Protein 3UAW (pdb70)

CATH classification: 3.40.50.1580

Foldseek 3Di:
DVQWQADAPQAFLFEEEEQDQVVQVVCCVPAFAPKDFRGCRVHFTKIWGDHPRGIYMYTHQHFAAVSNLVVLCCCCVVHVHFEYEYEYAWAWLAPPADFLAKEKEQWEAEPDCPVCVVPPPDDDTQGADVQLSVQLVVLCVVLVGRYHYYYAYAYRDPDDPDCVVVNVVNVVVHTTYGHHDNNNRVVSVVSVGGYIYMYGHAHHVVVGRGHDCVRNVVSSVSSSVSNVRSRTD

Sequence (233 aa):
SVHIEAKQGEIAESILLPGDPLRAKYIAETFLEDVTTCYNNNVRGMLLGFTGTTYYKKGGKKRRVVSSVVQQGGTGMGVPSISIYVNELIQQSYGVVKNLIRVGTCGAIIQQKKDDVVKKVRDVIIIAMMTACTDSNMMNRLLTFPPGFDFAPAANFDDLLKKKAYDAGTEKGLHVRVGNVLTADVVFYYRRESMDMMVKKLGDYGVLAVVEMETTALYTLAAKYGVNALSVLLTTVSDHHIIFTGEETTSEERQTTTFNEMMIEIIAALLDDAAAAIIQQ

Solvent-accessible surface area: 10514 Å² total; per-residue (Å²): 54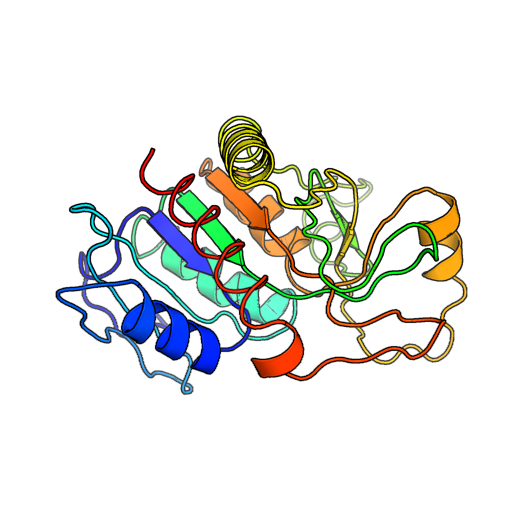,124,33,0,104,10,79,133,74,76,9,14,108,15,0,0,0,1,13,63,31,117,39,0,86,53,0,0,113,67,26,13,125,114,55,83,68,14,1,85,45,192,34,22,26,0,15,4,0,24,20,157,71,33,119,2,0,0,0,0,0,10,155,5,7,91,28,0,22,68,7,0,38,22,0,15,109,47,19,38,0,57,32,0,0,7,2,5,52,4,5,0,6,29,79,81,0,114,12,98,10,0,0,0,0,98,35,6,36,47,61,12,88,43,7,159,136,87,72,99,86,142,136,70,73,1,65,15,42,131,91,7,16,101,61,0,88,60,18,0,76,154,77,66,26,140,25,71,52,11,40,0,5,0,0,66,68,128,188,61,183,56,51,94,108,2,99,106,42,14,122,165,44,3,14,0,22,7,33,7,0,0,0,0,1,12,17,2,59,138,68,67,22,49,2,0,0,0,0,0,0,8,49,16,50,78,79,57,81,76,24,59,62,77,109,42,74,100,22,13,34,46,0,0,41,0,0,0,28,1,11,58,126

B-factor: mean 15.39, std 8.13, range [5.9, 46.37]

Structure (mmCIF, N/CA/C/O backbone):
data_3UAW
#
_entry.id   3UAW
#
_cell.length_a   121.000
_cell.length_b   121.000
_cell.length_c   67.100
_cell.angle_alpha   90.000
_cell.angle_beta   90.000
_cell.angle_gamma   120.000
#
_symmetry.space_group_name_H-M   'P 63 2 2'
#
loop_
_entity.id
_entity.type
_entity.pdbx_description
1 polymer 'Purine nucleoside phosphorylase deoD-type'
2 non-polymer ADENOSINE
3 non-polymer 'SULFATE ION'
4 non-polymer GLYCEROL
5 water water
#
loop_
_atom_site.group_PDB
_atom_site.id
_atom_site.type_symbol
_atom_site.label_atom_id
_atom_site.label_alt_id
_atom_site.label_comp_id
_atom_site.label_asym_id
_atom_site.label_entity_id
_atom_site.label_seq_id
_atom_site.pdbx_PDB_ins_code
_atom_site.Cartn_x
_atom_site.Cartn_y
_atom_site.Cartn_z
_atom_site.occupancy
_atom_site.B_iso_or_equiv
_atom_site.auth_seq_id
_atom_site.auth_comp_id
_atom_site.auth_asym_id
_atom_site.auth_atom_id
_atom_site.pdbx_PDB_model_num
ATOM 1 N N . SER A 1 2 ? 34.402 17.028 66.902 1.00 11.42 2 SER A N 1
ATOM 2 C CA . SER A 1 2 ? 35.295 18.147 66.649 1.00 10.82 2 SER A CA 1
ATOM 3 C C . SER A 1 2 ? 34.539 19.183 65.838 1.00 10.84 2 SER A C 1
ATOM 4 O O . SER A 1 2 ? 33.367 19.000 65.541 1.00 12.15 2 SER A O 1
ATOM 7 N N . VAL A 1 3 ? 35.190 20.269 65.469 1.00 11.03 3 VAL A N 1
ATOM 8 C CA . VAL A 1 3 ? 34.455 21.341 64.836 1.00 11.45 3 VAL A CA 1
ATOM 9 C C . VAL A 1 3 ? 33.790 20.860 63.564 1.00 11.11 3 VAL A C 1
ATOM 10 O O . VAL A 1 3 ? 32.672 21.234 63.273 1.00 12.90 3 VAL A O 1
ATOM 14 N N . HIS A 1 4 ? 34.477 20.038 62.792 1.00 9.64 4 HIS A N 1
ATOM 15 C CA . HIS A 1 4 ? 33.975 19.651 61.485 1.00 9.54 4 HIS A CA 1
ATOM 16 C C . HIS A 1 4 ? 33.575 18.202 61.382 1.00 9.80 4 HIS A C 1
ATOM 17 O O . HIS A 1 4 ? 33.222 17.752 60.305 1.00 10.30 4 HIS A O 1
ATOM 24 N N . ILE A 1 5 ? 33.632 17.473 62.483 1.00 9.57 5 ILE A N 1
ATOM 25 C CA . ILE A 1 5 ? 33.279 16.074 62.472 1.00 9.59 5 ILE A CA 1
ATOM 26 C C . ILE A 1 5 ? 32.402 15.837 63.682 1.00 10.15 5 ILE A C 1
ATOM 27 O O . ILE A 1 5 ? 32.806 16.087 64.801 1.00 10.74 5 ILE A O 1
ATOM 32 N N . GLU A 1 6 ? 31.204 15.330 63.457 1.00 10.67 6 GLU A N 1
ATOM 33 C CA . GLU A 1 6 ? 30.243 15.210 64.543 1.00 11.13 6 GLU A CA 1
ATOM 34 C C . GLU A 1 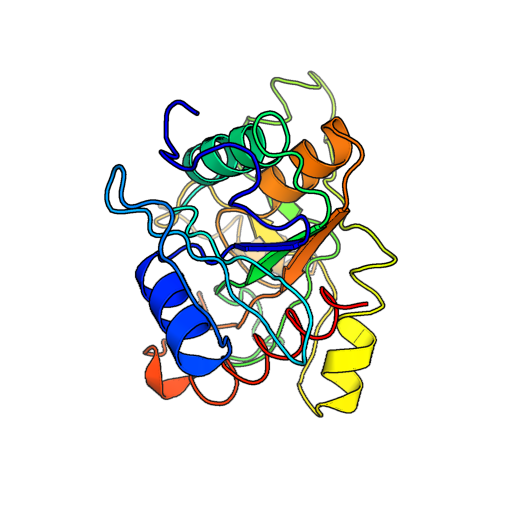6 ? 30.299 13.860 65.243 1.00 13.42 6 GLU A C 1
ATOM 35 O O . GLU A 1 6 ? 29.432 13.544 66.024 1.00 17.91 6 GLU A O 1
ATOM 41 N N . ALA A 1 7 ? 31.327 13.073 64.992 1.00 12.15 7 ALA A N 1
ATOM 42 C CA . ALA A 1 7 ? 31.473 11.762 65.595 1.00 11.99 7 ALA A CA 1
ATOM 43 C C . ALA A 1 7 ? 31.658 11.868 67.084 1.00 11.93 7 ALA A C 1
ATOM 44 O O . ALA A 1 7 ? 32.321 12.766 67.593 1.00 12.17 7 ALA A O 1
ATOM 46 N N . LYS A 1 8 ? 31.096 10.902 67.776 1.00 12.47 8 LYS A N 1
ATOM 47 C CA . LYS A 1 8 ? 31.388 10.719 69.169 1.00 13.82 8 LYS A CA 1
ATOM 48 C C . LYS A 1 8 ? 32.753 10.094 69.299 1.00 13.63 8 LYS A C 1
ATOM 49 O O . LYS A 1 8 ? 33.264 9.424 68.395 1.00 12.68 8 LYS A O 1
ATOM 52 N N . GLN A 1 9 ? 33.341 10.306 70.455 1.00 16.08 9 GLN A N 1
ATOM 53 C CA . GLN A 1 9 ? 34.593 9.693 70.773 1.00 15.77 9 GLN A CA 1
ATOM 54 C C . GLN A 1 9 ? 34.509 8.197 70.587 1.00 14.79 9 GLN A C 1
ATOM 55 O O . GLN A 1 9 ? 33.538 7.569 70.996 1.00 16.71 9 GLN A O 1
ATOM 61 N N . GLY A 1 10 ? 35.510 7.639 69.917 1.00 14.56 10 GLY A N 1
ATOM 62 C CA . GLY A 1 10 ? 35.591 6.210 69.701 1.00 13.39 10 GLY A CA 1
ATOM 63 C C . GLY A 1 10 ? 34.906 5.719 68.443 1.00 12.73 10 GLY A C 1
ATOM 64 O O . GLY A 1 10 ? 35.073 4.567 68.080 1.00 14.65 10 GLY A O 1
ATOM 65 N N . GLU A 1 11 ? 34.171 6.583 67.754 1.00 11.13 11 GLU A N 1
ATOM 66 C CA . GLU A 1 11 ? 33.464 6.145 66.558 1.00 11.35 11 GLU A CA 1
ATOM 67 C C . GLU A 1 11 ? 34.336 6.047 65.335 1.00 11.17 11 GLU A C 1
ATOM 68 O O . GLU A 1 11 ? 33.947 5.427 64.363 1.00 11.69 11 GLU A O 1
ATOM 74 N N . ILE A 1 12 ? 35.492 6.683 65.388 1.00 10.15 12 ILE A N 1
ATOM 75 C CA . ILE A 1 12 ? 36.416 6.700 64.260 1.00 9.67 12 ILE A CA 1
ATOM 76 C C . ILE A 1 12 ? 37.552 5.759 64.583 1.00 9.86 12 ILE A C 1
ATOM 77 O O . ILE A 1 12 ? 38.148 5.818 65.646 1.00 10.68 12 ILE A O 1
ATOM 82 N N . ALA A 1 13 ? 37.824 4.851 63.664 1.00 9.76 13 ALA A N 1
ATOM 83 C CA . ALA A 1 13 ? 38.872 3.882 63.856 1.00 10.24 13 ALA A CA 1
ATOM 84 C C . ALA A 1 13 ? 40.243 4.512 63.790 1.00 10.02 13 ALA A C 1
ATOM 85 O O . ALA A 1 13 ? 40.421 5.580 63.241 1.00 11.39 13 ALA A O 1
ATOM 87 N N . GLU A 1 14 ? 41.225 3.812 64.321 1.00 10.12 14 GLU A N 1
ATOM 88 C CA . GLU A 1 14 ? 42.573 4.326 64.326 1.00 10.79 14 GLU A CA 1
ATOM 89 C C . GLU A 1 14 ? 43.224 4.324 62.974 1.00 10.24 14 GLU A C 1
ATOM 90 O O . GLU A 1 14 ? 44.176 5.050 62.759 1.00 10.83 14 GLU A O 1
ATOM 96 N N . SER A 1 15 ? 42.699 3.509 62.076 1.00 10.00 15 SER A N 1
ATOM 97 C CA . SER A 1 15 ? 43.148 3.503 60.702 1.00 10.44 15 SER A CA 1
ATOM 98 C C . SER A 1 15 ? 42.058 4.075 59.848 1.00 9.29 15 SER A C 1
ATOM 99 O O . SER A 1 15 ? 40.905 3.689 59.972 1.00 10.36 15 SER A O 1
ATOM 102 N N . ILE A 1 16 ? 42.433 4.976 58.956 1.00 8.75 16 ILE A N 1
ATOM 103 C CA . IL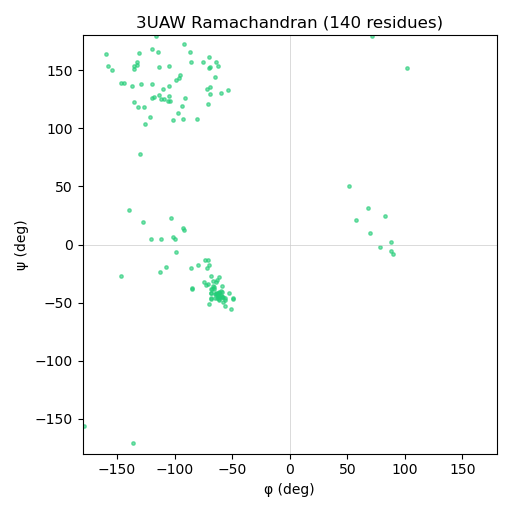E A 1 16 ? 41.458 5.689 58.175 1.00 8.66 16 ILE A CA 1
ATOM 104 C C . ILE A 1 16 ? 41.973 5.928 56.784 1.00 8.46 16 ILE A C 1
ATOM 105 O O . ILE A 1 16 ? 43.135 6.241 56.580 1.00 9.37 16 ILE A O 1
ATOM 110 N N . LEU A 1 17 ? 41.076 5.758 55.834 1.00 8.33 17 LEU A N 1
ATOM 111 C CA . LEU A 1 17 ? 41.300 6.144 54.457 1.00 8.12 17 LEU A CA 1
ATOM 112 C C . LEU A 1 17 ? 40.707 7.508 54.230 1.00 8.18 17 LEU A C 1
ATOM 113 O O . LEU A 1 17 ? 39.651 7.850 54.772 1.00 9.11 17 LEU A O 1
ATOM 118 N N . LEU A 1 18 ? 41.405 8.284 53.418 1.00 7.75 18 LEU A N 1
ATOM 119 C CA . LEU A 1 18 ? 41.085 9.687 53.238 1.00 7.84 18 LEU A CA 1
ATOM 120 C C . LEU A 1 18 ? 40.979 10.049 51.774 1.00 7.98 18 LEU A C 1
ATOM 121 O O . LEU A 1 18 ? 41.879 10.627 51.190 1.00 7.96 18 LEU A O 1
ATOM 126 N N . PRO A 1 19 ? 39.866 9.705 51.154 1.00 8.16 19 PRO A N 1
ATOM 127 C CA . PRO A 1 19 ? 39.595 10.210 49.816 1.00 8.37 19 PRO A CA 1
ATOM 128 C C . PRO A 1 19 ? 39.288 11.684 49.879 1.00 7.71 19 PRO A C 1
ATOM 129 O O . PRO A 1 19 ? 38.749 12.169 50.865 1.00 8.46 19 PRO A O 1
ATOM 133 N N . GLY A 1 20 ? 39.565 12.411 48.811 1.00 8.12 20 GLY A N 1
ATOM 134 C CA . GLY A 1 20 ? 39.169 13.796 48.777 1.00 8.16 20 GLY A CA 1
ATOM 135 C C . GLY A 1 20 ? 37.669 13.954 48.652 1.00 8.30 20 GLY A C 1
ATOM 136 O O . GLY A 1 20 ? 37.090 14.892 49.180 1.00 8.83 20 GLY A O 1
ATOM 137 N N . ASP A 1 21 ? 37.045 13.037 47.929 1.00 8.80 21 ASP A N 1
ATOM 138 C CA . ASP A 1 21 ? 35.641 13.130 47.601 1.00 8.93 21 ASP A CA 1
ATOM 139 C C . ASP A 1 21 ? 34.833 12.372 48.636 1.00 9.14 21 ASP A C 1
ATOM 140 O O . ASP A 1 21 ? 35.003 11.172 48.801 1.00 9.36 21 ASP A O 1
ATOM 145 N N . PRO A 1 22 ? 33.947 13.056 49.354 1.00 8.95 22 PRO A N 1
ATOM 146 C CA . PRO A 1 22 ? 33.146 12.331 50.339 1.00 9.80 22 PRO A CA 1
ATOM 147 C C . PRO A 1 22 ? 32.282 11.259 49.716 1.00 10.33 22 PRO A C 1
ATOM 148 O O . PRO A 1 22 ? 31.959 10.283 50.369 1.00 10.37 22 PRO A O 1
ATOM 152 N N . LEU A 1 23 ? 31.886 11.438 48.468 1.00 10.01 23 LEU A N 1
ATOM 153 C CA . LEU A 1 23 ? 31.120 10.402 47.808 1.00 10.46 23 LEU A CA 1
ATOM 154 C C . LEU A 1 23 ? 31.963 9.172 47.554 1.00 10.94 23 LEU A C 1
ATOM 155 O O . LEU A 1 23 ? 31.433 8.067 47.477 1.00 12.14 23 LEU A O 1
ATOM 160 N N . ARG A 1 24 ? 33.266 9.348 47.428 1.00 10.67 24 ARG A N 1
ATOM 161 C CA . ARG A 1 24 ? 34.140 8.196 47.338 1.00 10.84 24 ARG A CA 1
ATOM 162 C C . ARG A 1 24 ? 34.286 7.531 48.686 1.00 10.60 24 ARG A C 1
ATOM 163 O O . ARG A 1 24 ? 34.418 6.324 48.757 1.00 11.15 24 ARG A O 1
ATOM 167 N N . ALA A 1 25 ? 34.239 8.296 49.766 1.00 9.95 25 ALA A N 1
ATOM 168 C CA . ALA A 1 25 ? 34.195 7.671 51.078 1.00 10.16 25 ALA A CA 1
ATOM 169 C C . ALA A 1 25 ? 32.987 6.760 51.175 1.00 10.65 25 ALA A C 1
ATOM 170 O O . ALA A 1 25 ? 33.073 5.654 51.670 1.00 11.18 25 ALA A O 1
ATOM 172 N N . LYS A 1 26 ? 31.847 7.247 50.716 1.00 10.76 26 LYS A N 1
ATOM 173 C CA . LYS A 1 26 ? 30.626 6.473 50.749 1.00 11.51 26 LYS A CA 1
ATOM 174 C C . LYS A 1 26 ? 30.793 5.228 49.889 1.00 11.42 26 LYS A C 1
ATOM 175 O O . LYS A 1 26 ? 30.430 4.140 50.303 1.00 12.16 26 LYS A O 1
ATOM 181 N N . TYR A 1 27 ? 31.349 5.388 48.701 1.00 11.36 27 TYR A N 1
ATOM 182 C CA . TYR A 1 27 ? 31.592 4.259 47.826 1.00 12.16 27 TYR A CA 1
ATOM 183 C C . TYR A 1 27 ? 32.489 3.230 48.489 1.00 12.06 27 TYR A C 1
ATOM 184 O O . TYR A 1 27 ? 32.222 2.037 48.444 1.00 12.55 27 TYR A O 1
ATOM 193 N N . ILE A 1 28 ? 33.557 3.688 49.118 1.00 11.19 28 ILE 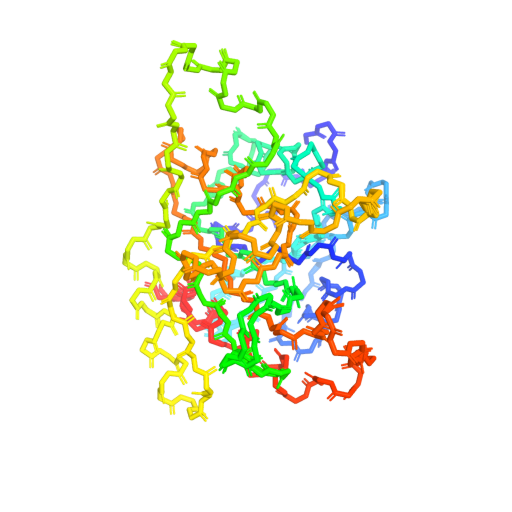A N 1
ATOM 194 C CA . ILE A 1 28 ? 34.482 2.774 49.753 1.00 11.40 28 ILE A CA 1
ATOM 195 C C . ILE A 1 28 ? 33.790 2.026 50.878 1.00 12.27 28 ILE A C 1
ATOM 196 O O . ILE A 1 28 ? 33.914 0.815 51.008 1.00 12.55 28 ILE A O 1
ATOM 201 N N . ALA A 1 29 ? 33.047 2.743 51.703 1.00 12.15 29 ALA A N 1
ATOM 202 C CA . ALA A 1 29 ? 32.364 2.109 52.816 1.00 13.07 29 ALA A CA 1
ATOM 203 C C . ALA A 1 29 ? 31.385 1.074 52.295 1.00 14.49 29 ALA A C 1
ATOM 204 O O . ALA A 1 29 ? 31.348 -0.045 52.780 1.00 15.64 29 ALA A O 1
ATOM 206 N N . GLU A 1 30 ? 30.592 1.450 51.303 1.00 14.66 30 GLU A N 1
ATOM 207 C CA . GLU A 1 30 ? 29.573 0.546 50.785 1.00 16.55 30 GLU A CA 1
ATOM 208 C C . GLU A 1 30 ? 30.184 -0.660 50.102 1.00 15.94 30 GLU A C 1
ATOM 209 O O . GLU A 1 30 ? 29.649 -1.749 50.172 1.00 17.10 30 GLU A O 1
ATOM 215 N N . THR A 1 31 ? 31.300 -0.453 49.426 1.00 15.17 31 THR A N 1
ATOM 216 C CA . THR A 1 31 ? 31.861 -1.481 48.576 1.00 15.02 31 THR A CA 1
ATOM 217 C C . THR A 1 31 ? 32.729 -2.451 49.342 1.00 14.60 31 THR A C 1
ATOM 218 O O . THR A 1 31 ? 32.729 -3.636 49.058 1.00 15.99 31 THR A O 1
ATOM 222 N N . PHE A 1 32 ? 33.472 -1.951 50.316 1.00 13.19 32 PHE A N 1
ATOM 223 C CA . PHE A 1 32 ? 34.487 -2.759 50.962 1.00 13.26 32 PHE A CA 1
ATOM 224 C C . PHE A 1 32 ? 34.222 -3.091 52.393 1.00 13.87 32 PHE A C 1
ATOM 225 O O . PHE A 1 32 ? 34.790 -4.038 52.889 1.00 15.35 32 PHE A O 1
ATOM 233 N N . LEU A 1 33 ? 33.417 -2.295 53.076 1.00 13.76 33 LEU A N 1
ATOM 234 C CA . LEU A 1 33 ? 33.309 -2.454 54.513 1.00 13.80 33 LEU A CA 1
ATOM 235 C C . LEU A 1 33 ? 32.021 -3.127 54.908 1.00 14.93 33 LEU A C 1
ATOM 236 O O . LEU A 1 33 ? 31.014 -3.044 54.210 1.00 15.83 33 LEU A O 1
ATOM 241 N N . GLU A 1 34 ? 32.064 -3.778 56.056 1.00 14.76 34 GLU A N 1
ATOM 242 C CA . GLU A 1 34 ? 30.874 -4.323 56.673 1.00 15.48 34 GLU A CA 1
ATOM 243 C C . GLU A 1 34 ? 30.600 -3.600 57.975 1.00 15.25 34 GLU A C 1
ATOM 244 O O . GLU A 1 34 ? 31.454 -2.908 58.498 1.00 14.77 34 GLU A O 1
ATOM 250 N N . ASP A 1 35 ? 29.405 -3.783 58.507 1.00 15.49 35 ASP A N 1
ATOM 251 C CA . ASP A 1 35 ? 29.044 -3.203 59.799 1.00 16.17 35 ASP A CA 1
ATOM 252 C C . ASP A 1 35 ? 29.349 -1.721 59.803 1.00 15.16 35 ASP A C 1
ATOM 253 O O . ASP A 1 35 ? 29.981 -1.199 60.714 1.00 14.91 35 ASP A O 1
ATOM 258 N N . VAL A 1 36 ? 28.862 -1.052 58.771 1.00 15.87 36 VAL A N 1
ATOM 259 C CA . VAL A 1 36 ? 29.186 0.335 58.527 1.00 15.77 36 VAL A CA 1
ATOM 260 C C . VAL A 1 36 ? 28.238 1.271 59.222 1.00 15.75 36 VAL A C 1
ATOM 261 O O . VAL A 1 36 ? 27.025 1.078 59.230 1.00 17.80 36 VAL A O 1
ATOM 265 N N A THR A 1 37 ? 28.789 2.312 59.805 0.58 14.59 37 THR A N 1
ATOM 266 N N B THR A 1 37 ? 28.833 2.291 59.832 0.42 14.93 37 THR A N 1
ATOM 267 C CA A THR A 1 37 ? 27.976 3.420 60.228 0.58 15.59 37 THR A CA 1
ATOM 268 C CA B THR A 1 37 ? 28.129 3.429 60.397 0.42 15.42 37 THR A CA 1
ATOM 269 C C A THR A 1 37 ? 28.597 4.676 59.690 0.58 13.69 37 THR A C 1
ATOM 270 C C B THR A 1 37 ? 28.627 4.680 59.682 0.42 13.95 37 THR A C 1
ATOM 271 O O A THR A 1 37 ? 29.805 4.769 59.504 0.58 13.83 37 THR A O 1
ATOM 272 O O B THR A 1 37 ? 29.804 4.768 59.338 0.42 14.39 37 THR A O 1
ATOM 279 N N . CYS A 1 38 ? 27.742 5.640 59.449 1.00 13.26 38 CYS A N 1
ATOM 280 C CA . CYS A 1 38 ? 28.165 6.943 59.021 1.00 12.71 38 CYS A CA 1
ATOM 281 C C . CYS A 1 38 ? 28.256 7.794 60.262 1.00 12.88 38 CYS A C 1
ATOM 282 O O . CYS A 1 38 ? 27.267 7.972 60.963 1.00 14.82 38 CYS A O 1
ATOM 285 N N . TYR A 1 39 ? 29.451 8.268 60.581 1.00 11.08 39 TYR A N 1
ATOM 286 C CA . TYR A 1 39 ? 29.640 9.055 61.780 1.00 11.33 39 TYR A CA 1
ATOM 287 C C . TYR A 1 39 ? 29.666 10.540 61.527 1.00 11.07 39 TYR A C 1
ATOM 288 O O . TYR A 1 39 ? 29.698 11.311 62.464 1.00 12.06 39 TYR A O 1
ATOM 297 N N . ASN A 1 40 ? 29.654 10.962 60.271 1.00 10.81 40 ASN A N 1
ATOM 298 C CA . ASN A 1 40 ? 29.708 12.378 59.994 1.00 10.98 40 ASN A CA 1
ATOM 299 C C . ASN A 1 40 ? 29.018 12.752 58.731 1.00 10.68 40 ASN A C 1
ATOM 300 O O . ASN A 1 40 ? 29.223 12.137 57.685 1.00 11.30 40 ASN A O 1
ATOM 305 N N A ASN A 1 41 ? 28.224 13.805 58.811 0.54 10.73 41 ASN A N 1
ATOM 306 N N B ASN A 1 41 ? 28.207 13.799 58.848 0.46 10.93 41 ASN A N 1
ATOM 307 C CA A ASN A 1 41 ? 27.732 14.441 57.612 0.54 11.45 41 ASN A CA 1
ATOM 308 C CA B ASN A 1 41 ? 27.580 14.449 57.714 0.46 11.51 41 ASN A CA 1
ATOM 309 C C A ASN A 1 41 ? 27.790 15.955 57.725 0.54 10.74 41 ASN A C 1
ATOM 310 C C B ASN A 1 41 ? 27.867 15.941 57.665 0.46 10.98 41 ASN A C 1
ATOM 311 O O A ASN A 1 41 ? 27.117 16.661 56.994 0.54 10.69 41 ASN A O 1
ATOM 312 O O B ASN A 1 41 ? 27.433 16.617 56.748 0.46 11.05 41 ASN A O 1
ATOM 321 N N . VAL A 1 42 ? 28.603 16.460 58.639 1.00 10.58 42 VAL A N 1
ATOM 322 C CA . VAL A 1 42 ? 28.834 17.888 58.709 1.00 10.37 42 VAL A CA 1
ATOM 323 C C . VAL A 1 42 ? 29.473 18.325 57.404 1.00 9.59 42 VAL A C 1
ATOM 324 O O . VAL A 1 42 ? 30.436 17.727 56.943 1.00 9.65 42 VAL A O 1
ATOM 328 N N . ARG A 1 43 ? 28.909 19.367 56.815 1.00 9.75 43 ARG A N 1
ATOM 329 C CA . ARG A 1 43 ? 29.355 19.918 55.546 1.00 9.76 43 ARG A CA 1
ATOM 330 C C . ARG A 1 43 ? 29.325 18.893 54.431 1.00 9.71 43 ARG A C 1
ATOM 331 O O . ARG A 1 43 ? 29.964 19.068 53.412 1.00 10.55 43 ARG A O 1
ATOM 339 N N . GLY A 1 44 ? 28.540 17.843 54.612 1.00 9.78 44 GLY A N 1
ATOM 340 C CA . GLY A 1 44 ? 28.464 16.785 53.631 1.00 9.95 44 GLY A CA 1
ATOM 341 C C . GLY A 1 44 ? 29.734 15.977 53.574 1.00 10.15 44 GLY A C 1
ATOM 342 O O . GLY A 1 44 ? 29.892 15.174 52.672 1.00 10.36 44 GLY A O 1
ATOM 343 N N . MET A 1 45 ? 30.647 16.175 54.522 1.00 9.24 45 MET A N 1
ATOM 344 C CA . MET A 1 45 ? 31.949 15.540 54.406 1.00 9.27 45 MET A CA 1
ATOM 345 C C . MET A 1 45 ? 31.889 14.190 55.075 1.00 9.25 45 MET A C 1
ATOM 346 O O . MET A 1 45 ? 32.351 13.972 56.182 1.00 9.87 45 MET A O 1
ATOM 351 N N A LEU A 1 46 ? 31.295 13.260 54.345 0.51 9.19 46 LEU A N 1
ATOM 352 N N B LEU A 1 46 ? 31.277 13.267 54.349 0.49 9.32 46 LEU A N 1
ATOM 353 C CA A LEU A 1 46 ? 30.930 11.972 54.879 0.51 9.58 46 LEU A CA 1
ATOM 354 C CA B LEU A 1 46 ? 30.939 11.965 54.866 0.49 9.77 46 LEU A CA 1
ATOM 355 C C A LEU A 1 46 ? 32.112 11.227 55.437 0.51 9.30 46 LEU A C 1
ATOM 356 C C B LEU A 1 46 ? 32.127 11.251 55.454 0.49 9.41 46 LEU A C 1
ATOM 357 O O A LEU A 1 46 ? 33.182 11.167 54.837 0.51 9.44 46 LEU A O 1
ATOM 358 O O B LEU A 1 46 ? 33.222 11.248 54.895 0.49 9.87 46 LEU A O 1
ATOM 367 N N . GLY A 1 47 ? 31.869 10.609 56.581 1.00 9.58 47 GLY A N 1
ATOM 368 C CA . GLY A 1 47 ? 32.813 9.727 57.203 1.00 9.72 47 GLY A CA 1
ATOM 369 C C . GLY A 1 47 ? 32.082 8.516 57.694 1.00 9.63 47 GLY A C 1
ATOM 370 O O . GLY A 1 47 ? 30.977 8.608 58.214 1.00 10.38 47 GLY A O 1
ATOM 371 N N . PHE A 1 48 ? 32.746 7.383 57.549 1.00 9.73 48 PHE A N 1
ATOM 372 C CA . PHE A 1 48 ? 32.181 6.100 57.893 1.00 10.03 48 PHE A CA 1
ATOM 373 C C . PHE A 1 48 ? 33.164 5.261 58.654 1.00 9.87 48 PHE A C 1
ATOM 374 O O . PHE A 1 48 ? 34.356 5.398 58.472 1.00 9.86 48 PHE A O 1
ATOM 382 N N . THR A 1 49 ? 32.652 4.360 59.469 1.00 10.85 49 THR A N 1
ATOM 383 C CA . THR A 1 49 ? 33.475 3.345 60.082 1.00 10.75 49 THR A CA 1
ATOM 384 C C . THR A 1 49 ? 32.833 2.027 59.829 1.00 11.60 49 THR A C 1
ATOM 385 O O . THR A 1 49 ? 31.625 1.889 59.907 1.00 12.72 49 THR A O 1
ATOM 389 N N . GLY A 1 50 ? 33.658 1.055 59.505 1.00 11.06 50 GLY A N 1
ATOM 390 C CA . GLY A 1 50 ? 33.176 -0.265 59.255 1.00 12.16 50 GLY A CA 1
ATOM 391 C C . GLY A 1 50 ? 34.270 -1.229 59.535 1.00 11.72 50 GLY A C 1
ATOM 392 O O . GLY A 1 50 ? 35.283 -0.905 60.137 1.00 13.25 50 GLY A O 1
ATOM 393 N N A THR A 1 51 ? 34.079 -2.430 59.029 0.62 12.20 51 THR A N 1
ATOM 394 N N B THR A 1 51 ? 34.057 -2.460 59.121 0.38 12.13 51 THR A N 1
ATOM 395 C CA A THR A 1 51 ? 35.004 -3.495 59.259 0.62 12.93 51 THR A CA 1
ATOM 396 C CA B THR A 1 51 ? 35.000 -3.494 59.428 0.38 13.30 51 THR A CA 1
ATOM 397 C C A THR A 1 51 ? 35.446 -4.038 57.903 0.62 14.03 51 THR A C 1
ATOM 398 C C B THR A 1 51 ? 35.565 -4.032 58.132 0.38 12.91 51 THR A C 1
ATOM 399 O O A THR A 1 51 ? 34.639 -4.182 56.988 0.62 15.22 51 THR A O 1
ATOM 400 O O B THR A 1 51 ? 34.840 -4.255 57.166 0.38 13.34 51 THR A O 1
ATOM 407 N N A TYR A 1 52 ? 36.743 -4.294 57.772 0.62 15.01 52 TYR A N 1
ATOM 408 N N B TYR A 1 52 ? 36.875 -4.221 58.116 0.38 12.14 52 TYR A N 1
ATOM 409 C CA A TYR A 1 52 ? 37.301 -4.860 56.558 0.62 15.98 52 TYR A CA 1
ATOM 410 C CA B TYR A 1 52 ? 37.541 -4.817 56.983 0.38 11.06 52 TYR A CA 1
ATOM 411 C C A TYR A 1 52 ? 38.162 -6.051 56.903 0.62 16.83 52 TYR A C 1
ATOM 412 C C B TYR A 1 52 ? 38.502 -5.845 57.527 0.38 10.59 52 TYR A C 1
ATOM 413 O O A TYR A 1 52 ? 39.158 -5.915 57.614 0.62 16.81 52 TYR A O 1
ATOM 414 O O B TYR A 1 52 ? 39.381 -5.512 58.317 0.38 10.06 52 TYR A O 1
ATOM 431 N N A LYS A 1 53 ? 37.769 -7.217 56.402 0.62 18.60 53 LYS A N 1
ATOM 432 N N B LYS A 1 53 ? 38.295 -7.097 57.133 0.38 11.48 53 LYS A N 1
ATOM 433 C CA A LYS A 1 53 ? 38.454 -8.454 56.729 0.62 20.43 53 LYS A CA 1
ATOM 434 C CA B LYS A 1 53 ? 39.169 -8.192 57.518 0.38 12.71 53 LYS A CA 1
ATOM 435 C C A LYS A 1 53 ? 38.640 -8.548 58.231 0.62 21.19 53 LYS A C 1
ATOM 436 C C B LYS A 1 53 ? 39.406 -8.174 59.020 0.38 11.68 53 LYS A C 1
ATOM 437 O O A LYS A 1 53 ? 39.695 -8.957 58.728 0.62 22.73 53 LYS A O 1
ATOM 438 O O B LYS A 1 53 ? 40.529 -8.322 59.481 0.38 12.52 53 LYS A O 1
ATOM 449 N N A GLY A 1 54 ? 37.598 -8.137 58.944 0.62 20.70 54 GLY A N 1
ATOM 450 N N B GLY A 1 54 ? 38.335 -7.992 59.779 0.38 10.29 54 GLY A N 1
ATOM 451 C CA A GLY A 1 54 ? 37.526 -8.325 60.375 0.62 20.87 54 GLY A CA 1
ATOM 452 C CA B GLY A 1 54 ? 38.409 -8.104 61.223 0.38 9.73 54 GLY A CA 1
ATOM 453 C C A GLY A 1 54 ? 38.108 -7.185 61.183 0.62 19.82 54 GLY A C 1
ATOM 454 C C B GLY A 1 54 ? 38.878 -6.851 61.937 0.38 9.64 54 GLY A 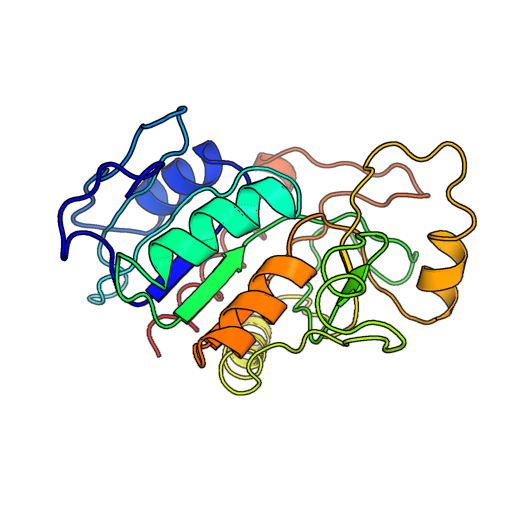C 1
ATOM 455 O O A GLY A 1 54 ? 38.027 -7.191 62.405 0.62 20.80 54 GLY A O 1
ATOM 456 O O B GLY A 1 54 ? 38.996 -6.856 63.149 0.38 9.99 54 GLY A O 1
ATOM 457 N N A LYS A 1 55 ? 38.680 -6.197 60.507 0.62 18.02 55 LYS A N 1
ATOM 458 N N B LYS A 1 55 ? 39.138 -5.781 61.199 0.38 9.72 55 LYS A N 1
ATOM 459 C CA A LYS A 1 55 ? 39.378 -5.118 61.195 0.62 16.99 55 LYS A CA 1
ATOM 460 C CA B LYS A 1 55 ? 39.588 -4.534 61.805 0.38 10.33 55 LYS A CA 1
ATOM 461 C C A LYS A 1 55 ? 38.626 -3.809 61.025 0.62 14.33 55 LYS A C 1
ATOM 462 C C B LYS A 1 55 ? 38.575 -3.441 61.562 0.38 10.11 55 LYS A C 1
ATOM 463 O O A LYS A 1 55 ? 38.252 -3.460 59.911 0.62 13.44 55 LYS A O 1
ATOM 464 O O B LYS A 1 55 ? 37.985 -3.380 60.488 0.38 10.88 55 LYS A O 1
ATOM 467 N N A ARG A 1 56 ? 38.418 -3.076 62.117 0.62 13.54 56 ARG A N 1
ATOM 468 N N B ARG A 1 56 ? 38.384 -2.565 62.547 0.38 10.52 56 ARG A N 1
ATOM 469 C CA A ARG A 1 56 ? 37.742 -1.786 62.023 0.62 12.61 56 ARG A CA 1
ATOM 470 C CA B ARG A 1 56 ? 37.596 -1.364 62.324 0.38 11.07 56 ARG A CA 1
ATOM 471 C C A ARG A 1 56 ? 38.610 -0.800 61.277 0.62 11.87 56 ARG A C 1
ATOM 472 C C B ARG A 1 56 ? 38.480 -0.410 61.557 0.38 10.53 56 ARG A C 1
ATOM 473 O O A ARG A 1 56 ? 39.823 -0.724 61.466 0.62 12.49 56 ARG A O 1
ATOM 474 O O B ARG A 1 56 ? 39.642 -0.185 61.904 0.38 10.57 56 ARG A O 1
ATOM 489 N N A VAL A 1 57 ? 37.960 -0.043 60.417 0.62 10.96 57 VAL A N 1
ATOM 490 N N B VAL A 1 57 ? 37.932 0.128 60.486 0.38 9.93 57 VAL A N 1
ATOM 491 C CA A VAL A 1 57 ? 38.615 0.963 59.623 0.62 10.66 57 VAL A CA 1
ATOM 492 C CA B VAL A 1 57 ? 38.653 1.063 59.663 0.38 9.00 57 VAL A CA 1
ATOM 493 C C A VAL A 1 57 ? 37.593 2.033 59.345 0.62 10.07 57 VAL A C 1
ATOM 494 C C B VAL A 1 57 ? 37.680 2.152 59.267 0.38 9.82 57 VAL A C 1
ATOM 495 O O A VAL A 1 57 ? 36.385 1.781 59.331 0.62 10.58 57 VAL A O 1
ATOM 496 O O B VAL A 1 57 ? 36.509 1.892 58.980 0.38 9.93 57 VAL A O 1
ATOM 503 N N A SER A 1 58 ? 38.078 3.238 59.123 0.62 8.77 58 SER A N 1
ATOM 504 N N B SER A 1 58 ? 38.154 3.385 59.299 0.38 9.61 58 SER A N 1
ATOM 505 C CA A SER A 1 58 ? 37.197 4.329 58.776 0.62 8.63 58 SER A CA 1
ATOM 506 C CA B SER A 1 58 ? 37.325 4.512 58.927 0.38 9.29 58 SER A CA 1
ATOM 507 C C A SER A 1 58 ? 37.564 4.894 57.428 0.62 8.65 58 SER A C 1
ATOM 508 C C B SER A 1 58 ? 37.693 4.973 57.534 0.38 10.08 58 SER A C 1
ATOM 509 O O A SER A 1 58 ? 38.625 4.604 56.867 0.62 7.79 58 SER A O 1
ATOM 510 O O B SER A 1 58 ? 38.795 4.729 57.048 0.38 10.25 58 SER A O 1
ATOM 515 N N A VAL A 1 59 ? 36.675 5.723 56.910 0.62 8.76 59 VAL A N 1
ATOM 516 N N B VAL A 1 59 ? 36.750 5.635 56.885 0.38 9.91 59 VAL A N 1
ATOM 517 C CA A VAL A 1 59 ? 36.910 6.376 55.644 0.62 8.87 59 VAL A CA 1
ATOM 518 C CA B VAL A 1 59 ? 37.004 6.232 55.590 0.38 9.74 59 VAL A CA 1
ATOM 519 C C A VAL A 1 59 ? 36.268 7.729 55.740 0.62 7.48 59 VAL A C 1
ATOM 520 C C B VAL A 1 59 ? 36.149 7.474 55.507 0.38 9.71 59 VAL A C 1
ATOM 521 O O A VAL A 1 59 ? 35.106 7.852 56.098 0.62 7.25 59 VAL A O 1
ATOM 522 O O B VAL A 1 59 ? 34.947 7.426 55.742 0.38 9.92 59 VAL A O 1
ATOM 529 N N A GLN A 1 60 ? 37.054 8.755 55.464 0.62 7.96 60 GLN A N 1
ATOM 530 N N B GLN A 1 60 ? 36.776 8.603 55.212 0.38 10.42 60 GLN A N 1
ATOM 531 C CA A GLN A 1 60 ? 36.635 10.111 55.719 0.62 7.61 60 GLN A CA 1
ATOM 532 C CA B GLN A 1 60 ? 36.032 9.843 55.116 0.38 10.72 60 GLN A CA 1
ATOM 533 C C A GLN A 1 60 ? 37.018 10.982 54.556 0.62 7.49 60 GLN A C 1
ATOM 534 C C B GLN A 1 60 ? 36.627 10.788 54.103 0.38 9.08 60 GLN A C 1
ATOM 535 O O A GLN A 1 60 ? 38.194 11.092 54.203 0.62 7.47 60 GLN A O 1
ATOM 536 O O B GLN A 1 60 ? 37.812 10.707 53.771 0.38 8.79 60 GLN A O 1
ATOM 547 N N A GLY A 1 61 ? 36.032 11.619 53.951 0.62 7.59 61 GLY A N 1
ATOM 548 N N B GLY A 1 61 ? 35.785 11.691 53.618 0.38 9.58 61 GLY A N 1
ATOM 549 C CA A GLY A 1 61 ? 36.349 12.575 52.913 0.62 7.65 61 GLY A CA 1
ATOM 550 C CA B GLY A 1 61 ? 36.219 12.705 52.683 0.38 9.72 61 GLY A CA 1
ATOM 551 C C A GLY A 1 61 ? 37.161 13.711 53.482 0.62 7.17 61 GLY A C 1
ATOM 552 C C B GLY A 1 61 ? 37.000 13.808 53.363 0.38 8.36 61 GLY A C 1
ATOM 553 O O A GLY A 1 61 ? 37.029 14.044 54.661 0.62 7.83 61 GLY A O 1
ATOM 554 O O B GLY A 1 61 ? 36.723 14.186 54.504 0.38 7.98 61 GLY A O 1
ATOM 555 N N . THR A 1 62 ? 37.984 14.324 52.643 1.00 7.41 62 THR A N 1
ATOM 556 C CA . THR A 1 62 ? 38.781 15.438 53.113 1.00 7.32 62 THR A CA 1
ATOM 557 C C . THR A 1 62 ? 38.485 16.749 52.441 1.00 7.37 62 THR A C 1
ATOM 558 O O . THR A 1 62 ? 38.955 17.769 52.917 1.00 7.98 62 THR A O 1
ATOM 562 N N . GLY A 1 63 ? 37.774 16.717 51.325 1.00 7.29 63 GLY A N 1
ATOM 563 C CA . GLY A 1 63 ? 37.728 17.864 50.463 1.00 7.65 63 GLY A CA 1
ATOM 564 C C . GLY A 1 63 ? 39.042 18.054 49.760 1.00 7.17 63 GLY A C 1
ATOM 565 O O . GLY A 1 63 ? 39.990 17.292 49.926 1.00 7.91 63 GLY A O 1
ATOM 566 N N . MET A 1 64 ? 39.078 19.086 48.940 1.00 7.51 64 MET A N 1
ATOM 567 C CA . MET A 1 64 ? 40.215 19.330 48.080 1.00 7.16 64 MET A CA 1
ATOM 568 C C . MET A 1 64 ? 41.048 20.462 48.610 1.00 6.71 64 MET A C 1
ATOM 569 O O . MET A 1 64 ? 40.521 21.498 48.969 1.00 7.50 64 MET A O 1
ATOM 574 N N . GLY A 1 65 ? 42.354 20.258 48.591 1.00 6.83 65 GLY A N 1
ATOM 575 C CA . GLY A 1 65 ? 43.284 21.282 48.952 1.00 6.68 65 GLY A CA 1
ATOM 576 C C . GLY A 1 65 ? 43.848 21.116 50.333 1.00 6.47 65 GLY A C 1
ATOM 577 O O . GLY A 1 65 ? 43.209 20.612 51.236 1.00 7.26 65 GLY A O 1
ATOM 578 N N . VAL A 1 66 ? 45.048 21.626 50.480 1.00 6.35 66 VAL A N 1
ATOM 579 C CA . VAL A 1 66 ? 45.739 21.612 51.747 1.00 6.65 66 VAL A CA 1
ATOM 580 C C . VAL A 1 66 ? 44.885 22.117 52.901 1.00 6.65 66 VAL A C 1
ATOM 581 O O . VAL A 1 66 ? 44.835 21.485 53.934 1.00 6.81 66 VAL A O 1
ATOM 585 N N . PRO A 1 67 ? 44.196 23.252 52.745 1.00 6.65 67 PRO A N 1
ATOM 586 C CA . PRO A 1 67 ? 43.470 23.744 53.906 1.00 6.88 67 PRO A CA 1
ATOM 587 C C . PRO A 1 67 ? 42.344 22.834 54.321 1.00 7.02 67 PRO A C 1
ATOM 588 O O . PRO A 1 67 ? 42.089 22.689 55.501 1.00 7.69 67 PRO A O 1
ATOM 592 N N . SER A 1 68 ? 41.661 22.226 53.370 1.00 6.98 68 SER A N 1
ATOM 593 C CA . SER A 1 68 ? 40.561 21.373 53.709 1.00 6.96 68 SER A CA 1
ATOM 594 C C . SER A 1 68 ? 41.053 20.109 54.371 1.00 6.82 68 SER A C 1
ATOM 595 O O . SER A 1 68 ? 40.598 19.758 55.435 1.00 7.51 68 SER A O 1
ATOM 598 N N . ILE A 1 69 ? 42.002 19.421 53.760 1.00 6.65 69 ILE A N 1
ATOM 599 C CA . ILE A 1 69 ? 42.458 18.202 54.373 1.00 7.17 69 ILE A CA 1
ATOM 600 C C . ILE A 1 69 ? 43.111 18.488 55.714 1.00 6.68 69 ILE A C 1
ATOM 601 O O . ILE A 1 69 ? 43.002 17.707 56.633 1.00 7.64 69 ILE A O 1
ATOM 606 N N . SER A 1 70 ? 43.762 19.634 55.855 1.00 6.92 70 SER A N 1
ATOM 607 C CA . SER A 1 70 ? 44.408 19.950 57.110 1.00 7.29 70 SER A CA 1
ATOM 608 C C . SER A 1 70 ? 43.388 20.014 58.233 1.00 7.02 70 SER A C 1
ATOM 609 O O . SER A 1 70 ? 43.656 19.571 59.338 1.00 7.47 70 SER A O 1
ATOM 612 N N . ILE A 1 71 ? 42.234 20.585 57.977 1.00 6.92 71 ILE A N 1
ATOM 613 C CA . ILE A 1 71 ? 41.194 20.611 58.986 1.00 7.35 71 ILE A CA 1
ATOM 614 C C . ILE A 1 71 ? 40.868 19.204 59.439 1.00 7.67 71 ILE A C 1
ATOM 615 O O . ILE A 1 71 ? 40.858 18.898 60.625 1.00 8.08 71 ILE A O 1
ATOM 620 N N . TYR A 1 72 ? 40.571 18.333 58.491 1.00 7.65 72 TYR A N 1
ATOM 621 C CA . TYR A 1 72 ? 40.127 17.018 58.867 1.00 8.07 72 TYR A CA 1
ATOM 622 C C . TYR A 1 72 ? 41.219 16.207 59.514 1.00 7.55 72 TYR A C 1
ATOM 623 O O . TYR A 1 72 ? 40.970 15.503 60.477 1.00 8.21 72 TYR A O 1
ATOM 632 N N . VAL A 1 73 ? 42.424 16.285 58.979 1.00 7.66 73 VAL A N 1
ATOM 633 C CA . VAL A 1 73 ? 43.508 15.528 59.547 1.00 7.56 73 VAL A CA 1
ATOM 634 C C . VAL A 1 73 ? 43.830 15.998 60.946 1.00 7.78 73 VAL A C 1
ATOM 635 O O . VAL A 1 73 ? 44.036 15.190 61.830 1.00 7.98 73 VAL A O 1
ATOM 639 N N . ASN A 1 74 ? 43.861 17.301 61.166 1.00 7.76 74 ASN A N 1
ATOM 640 C CA . ASN A 1 74 ? 44.082 17.775 62.517 1.00 8.29 74 ASN A CA 1
ATOM 641 C C . ASN A 1 74 ? 43.047 17.209 63.466 1.00 7.98 74 ASN A C 1
ATOM 642 O O . ASN A 1 74 ? 43.360 16.778 64.556 1.00 8.74 74 ASN A O 1
ATOM 647 N N . GLU A 1 75 ? 41.788 17.258 63.063 1.00 7.80 75 GLU A N 1
ATOM 648 C CA . GLU A 1 75 ? 40.734 16.809 63.946 1.00 8.03 75 GLU A CA 1
ATOM 649 C C . GLU A 1 75 ? 40.795 15.316 64.168 1.00 8.14 75 GLU A C 1
ATOM 650 O O . GLU A 1 75 ? 40.615 14.845 65.277 1.00 8.81 75 GLU A O 1
ATOM 656 N N . LEU A 1 76 ? 41.057 14.566 63.113 1.00 8.05 76 LEU A N 1
ATOM 657 C CA . LEU A 1 76 ? 41.142 13.133 63.251 1.00 8.43 76 LEU A CA 1
ATOM 658 C C . LEU A 1 76 ? 42.243 12.736 64.199 1.00 8.70 76 LEU A C 1
ATOM 659 O O . LEU A 1 76 ? 42.067 11.884 65.042 1.00 9.27 76 LEU A O 1
ATOM 664 N N . ILE A 1 77 ? 43.397 13.364 64.051 1.00 8.55 77 ILE A N 1
ATOM 665 C CA . ILE A 1 77 ? 44.521 13.019 64.880 1.00 9.37 77 ILE A CA 1
ATOM 666 C C . ILE A 1 77 ? 44.313 13.507 66.291 1.00 10.16 77 ILE A C 1
ATOM 667 O O . ILE A 1 77 ? 44.492 12.758 67.233 1.00 11.35 77 ILE A O 1
ATOM 672 N N A GLN A 1 78 ? 43.963 14.770 66.450 0.56 9.47 78 GLN A N 1
ATOM 673 N N B GLN A 1 78 ? 43.944 14.776 66.430 0.44 10.65 78 GLN A N 1
ATOM 674 C CA A GLN A 1 78 ? 43.968 15.367 67.766 0.56 9.90 78 GLN A CA 1
ATOM 675 C CA B GLN A 1 78 ? 43.949 15.444 67.727 0.44 11.46 78 GLN A CA 1
ATOM 676 C C A GLN A 1 78 ? 42.725 15.005 68.550 0.56 10.63 78 GLN A C 1
ATOM 677 C C B GLN A 1 78 ? 42.696 15.223 68.550 0.44 10.95 78 GLN A C 1
ATOM 678 O O A GLN A 1 78 ? 42.815 14.760 69.742 0.56 12.39 78 GLN A O 1
ATOM 679 O O B GLN A 1 78 ? 42.748 15.313 69.770 0.44 10.75 78 GLN A O 1
ATOM 690 N N . SER A 1 79 ? 41.573 14.969 67.897 1.00 10.40 79 SER A N 1
ATOM 691 C CA . SER A 1 79 ? 40.336 14.725 68.599 1.00 10.75 79 SER A CA 1
ATOM 692 C C . SER A 1 79 ? 39.882 13.299 68.593 1.00 10.21 79 SER A C 1
ATOM 693 O O . SER A 1 79 ? 39.111 12.932 69.446 1.00 12.20 79 SER A O 1
ATOM 696 N N . TYR A 1 80 ? 40.319 12.511 67.620 1.00 9.93 80 TYR A N 1
ATOM 697 C CA . TYR A 1 80 ? 39.830 11.152 67.489 1.00 10.34 80 TYR A CA 1
ATOM 698 C C . TYR A 1 80 ? 40.908 10.097 67.567 1.00 11.38 80 TYR A C 1
ATOM 699 O O . TYR A 1 80 ? 40.614 8.936 67.423 1.00 12.22 80 TYR A O 1
ATOM 708 N N . GLY A 1 81 ? 42.140 10.497 67.832 1.00 11.47 81 GLY A N 1
ATOM 709 C CA . GLY A 1 81 ? 43.188 9.550 68.110 1.00 12.05 81 GLY A CA 1
ATOM 710 C C . GLY A 1 81 ? 43.563 8.651 66.961 1.00 11.02 81 GLY A C 1
ATOM 711 O O . GLY A 1 81 ? 44.053 7.570 67.159 1.00 11.64 81 GLY A O 1
ATOM 712 N N A VAL A 1 82 ? 43.385 9.145 65.752 0.59 9.64 82 VAL A N 1
ATOM 713 N N B VAL A 1 82 ? 43.311 9.080 65.731 0.41 10.47 82 VAL A N 1
ATOM 714 C CA A VAL A 1 82 ? 43.696 8.367 64.577 0.59 9.27 82 VAL A CA 1
ATOM 715 C CA B VAL A 1 82 ? 43.680 8.226 64.616 0.41 10.48 82 VAL A CA 1
ATOM 716 C C A VAL A 1 82 ? 45.211 8.236 64.397 0.59 9.25 82 VAL A C 1
ATOM 717 C C B VAL A 1 82 ? 45.187 8.145 64.559 0.41 9.71 82 VAL A C 1
ATOM 718 O O A VAL A 1 82 ? 45.960 9.199 64.596 0.59 9.89 82 VAL A O 1
ATOM 719 O O B VAL A 1 82 ? 45.905 9.045 64.995 0.41 10.42 82 VAL A O 1
ATOM 726 N N . LYS A 1 83 ? 45.651 7.035 64.017 1.00 9.85 83 LYS A N 1
ATOM 727 C CA . LYS A 1 83 ? 47.067 6.705 63.996 1.00 10.57 83 LYS A CA 1
ATOM 728 C C . LYS A 1 83 ? 47.633 6.412 62.631 1.00 10.05 83 LYS A C 1
ATOM 729 O O . LYS A 1 83 ? 48.820 6.562 62.425 1.00 10.74 83 LYS A O 1
ATOM 733 N N . ASN A 1 84 ? 46.804 5.914 61.728 1.00 9.75 84 ASN A N 1
ATOM 734 C CA . ASN A 1 84 ? 47.236 5.540 60.405 1.00 10.40 84 ASN A CA 1
ATOM 735 C C . ASN A 1 84 ? 46.274 6.145 59.429 1.00 9.81 84 ASN A C 1
ATOM 736 O O . ASN A 1 84 ? 45.087 5.859 59.463 1.00 11.66 84 ASN A O 1
ATOM 741 N N . LEU A 1 85 ? 46.798 7.006 58.579 1.00 8.59 85 LEU A N 1
ATOM 742 C CA . LEU A 1 85 ? 45.983 7.783 57.685 1.00 8.72 85 LEU A CA 1
ATOM 743 C C . LEU A 1 85 ? 46.486 7.584 56.297 1.00 8.53 85 LEU A C 1
ATOM 744 O O . LEU A 1 85 ? 47.612 7.953 55.984 1.00 9.64 85 LEU A O 1
ATOM 749 N N . ILE A 1 86 ? 45.637 7.040 55.447 1.00 8.52 86 ILE A N 1
ATOM 750 C CA . ILE A 1 86 ? 46.031 6.787 54.081 1.00 8.69 86 ILE A CA 1
ATOM 751 C C . ILE A 1 86 ? 45.095 7.523 53.162 1.00 7.68 86 ILE A C 1
ATOM 752 O O . ILE A 1 86 ? 43.923 7.188 53.038 1.00 8.38 86 ILE A O 1
ATOM 757 N N . ARG A 1 87 ? 45.623 8.561 52.533 1.00 7.73 87 ARG A N 1
ATOM 758 C CA . ARG A 1 87 ? 44.880 9.220 51.506 1.00 7.32 87 ARG A CA 1
ATOM 759 C C . ARG A 1 87 ? 44.778 8.290 50.311 1.00 7.85 87 ARG A C 1
ATOM 760 O O . ARG A 1 87 ? 45.737 7.647 49.925 1.00 8.42 87 ARG A O 1
ATOM 768 N N . VAL A 1 88 ? 43.576 8.216 49.760 1.00 7.82 88 VAL A N 1
ATOM 769 C CA . VAL A 1 88 ? 43.309 7.440 48.575 1.00 8.86 88 VAL A CA 1
ATOM 770 C C . VAL A 1 88 ? 42.675 8.379 47.610 1.00 9.25 88 VAL A C 1
ATOM 771 O O . VAL A 1 88 ? 41.537 8.782 47.738 1.00 12.04 88 VAL A O 1
ATOM 775 N N . GLY A 1 89 ? 43.460 8.792 46.648 1.00 10.65 89 GLY A N 1
ATOM 776 C CA . GLY A 1 89 ? 43.081 9.920 45.853 1.00 12.00 89 GLY A CA 1
ATOM 777 C C . GLY A 1 89 ? 43.325 9.712 44.392 1.00 9.98 89 GLY A C 1
ATOM 778 O O . GLY A 1 89 ? 43.669 8.632 43.926 1.00 10.30 89 GLY A O 1
ATOM 779 N N . THR A 1 90 ? 43.166 10.802 43.683 1.00 9.43 90 THR A N 1
ATOM 780 C CA . THR A 1 90 ? 43.499 10.845 42.288 1.00 9.30 90 THR A CA 1
ATOM 781 C C . THR A 1 90 ? 44.562 11.887 42.071 1.00 8.67 90 THR A C 1
ATOM 782 O O . THR A 1 90 ? 44.855 12.690 42.949 1.00 9.46 90 THR A O 1
ATOM 786 N N . CYS A 1 91 ? 45.131 11.867 40.879 1.00 8.89 91 CYS A N 1
ATOM 787 C CA . CYS A 1 91 ? 46.162 12.809 40.551 1.00 8.59 91 CYS A CA 1
ATOM 788 C C . CYS A 1 91 ? 46.280 12.909 39.060 1.00 9.31 91 CYS A C 1
ATOM 789 O O . CYS A 1 91 ? 45.768 12.067 38.332 1.00 9.83 91 CYS A O 1
ATOM 792 N N . GLY A 1 92 ? 46.942 13.962 38.625 1.00 9.29 92 GLY A N 1
ATOM 793 C CA . GLY A 1 92 ? 47.158 14.207 37.226 1.00 9.70 92 GLY A CA 1
ATOM 794 C C . GLY A 1 92 ? 48.608 14.000 36.891 1.00 9.42 92 GLY A C 1
ATOM 795 O O . GLY A 1 92 ? 49.488 14.601 37.490 1.00 10.55 92 GLY A O 1
ATOM 796 N N . ALA A 1 93 ? 48.875 13.145 35.923 1.00 9.56 93 ALA A N 1
ATOM 797 C CA . ALA A 1 93 ? 50.245 12.859 35.557 1.00 10.18 93 ALA A CA 1
ATOM 798 C C . ALA A 1 93 ? 50.897 14.064 34.957 1.00 10.85 93 ALA A C 1
ATOM 799 O O . ALA A 1 93 ? 50.299 14.760 34.157 1.00 12.51 93 ALA A O 1
ATOM 801 N N A ILE A 1 94 ? 52.155 14.293 35.280 0.50 12.01 94 ILE A N 1
ATOM 802 N N B ILE A 1 94 ? 52.142 14.278 35.359 0.50 11.64 94 ILE A N 1
ATOM 803 C CA A ILE A 1 94 ? 52.891 15.375 34.637 0.50 15.04 94 ILE A CA 1
ATOM 804 C CA B ILE A 1 94 ? 52.954 15.373 34.853 0.50 14.17 94 ILE A CA 1
ATOM 805 C C A ILE A 1 94 ? 53.638 14.858 33.417 0.50 20.26 94 ILE A C 1
ATOM 806 C C B ILE A 1 94 ? 54.329 14.885 34.427 0.50 17.19 94 ILE A C 1
ATOM 807 O O A ILE A 1 94 ? 53.648 15.505 32.376 0.50 22.56 94 ILE A O 1
ATOM 808 O O B ILE A 1 94 ? 55.193 15.689 34.106 0.50 18.40 94 ILE A O 1
ATOM 817 N N A GLN A 1 95 ? 54.245 13.685 33.561 0.50 21.66 95 GLN A N 1
ATOM 818 N N B GLN A 1 95 ? 54.539 13.575 34.461 0.50 20.58 95 GLN A N 1
ATOM 819 C CA A GLN A 1 95 ? 55.096 13.102 32.535 0.50 23.67 95 GLN A CA 1
ATOM 820 C CA B GLN A 1 95 ? 55.751 12.986 33.905 0.50 22.58 95 GLN A CA 1
ATOM 821 C C A GLN A 1 95 ? 54.345 12.088 31.687 0.50 22.81 95 GLN A C 1
ATOM 822 C C B GLN A 1 95 ? 55.336 12.114 32.738 0.50 24.68 95 GLN A C 1
ATOM 823 O O A GLN A 1 95 ? 53.356 11.486 32.129 0.50 21.74 95 GLN A O 1
ATOM 824 O O B GLN A 1 95 ? 54.318 11.427 32.796 0.50 24.88 95 GLN A O 1
ATOM 827 N N A LYS A 1 96 ? 54.832 11.900 30.468 0.50 23.44 96 LYS A N 1
ATOM 828 N N B LYS A 1 96 ? 56.130 12.159 31.673 0.50 26.32 96 LYS A N 1
ATOM 829 C CA A LYS A 1 96 ? 54.305 10.870 29.585 0.50 24.19 96 LYS A CA 1
ATOM 830 C CA B LYS A 1 96 ? 55.800 11.461 30.435 0.50 26.76 96 LYS A CA 1
ATOM 831 C C A LYS A 1 96 ? 54.595 9.493 30.166 0.50 24.18 96 LYS A C 1
ATOM 832 C C B LYS A 1 96 ? 55.525 9.979 30.658 0.50 26.36 96 LYS A C 1
ATOM 833 O O A LYS A 1 96 ? 53.866 8.530 29.924 0.50 22.84 96 LYS A O 1
ATOM 834 O O B LYS A 1 96 ? 54.645 9.404 30.020 0.50 27.42 96 LYS A O 1
ATOM 837 N N A ASP A 1 97 ? 55.675 9.414 30.933 0.50 24.20 97 ASP A N 1
ATOM 838 N N B ASP A 1 97 ? 56.267 9.364 31.573 0.50 24.39 97 ASP A N 1
ATOM 839 C CA A ASP A 1 97 ? 56.137 8.161 31.507 0.50 23.57 97 ASP A CA 1
ATOM 840 C CA B ASP A 1 97 ? 56.212 7.916 31.749 0.50 23.10 97 ASP A CA 1
ATOM 841 C C A ASP A 1 97 ? 55.176 7.632 32.575 0.50 19.86 97 ASP A C 1
ATOM 842 C C B ASP A 1 97 ? 55.051 7.484 32.638 0.50 19.80 97 ASP A C 1
ATOM 843 O O A ASP A 1 97 ? 55.219 6.453 32.929 0.50 20.73 97 ASP A O 1
ATOM 844 O O B ASP A 1 97 ? 54.750 6.299 32.741 0.50 20.37 97 ASP A O 1
ATOM 853 N N A VAL A 1 98 ? 54.304 8.501 33.079 0.50 16.66 98 VAL A N 1
ATOM 854 N N B VAL A 1 98 ? 54.402 8.438 33.291 0.50 16.80 98 VAL A N 1
ATOM 855 C CA A VAL A 1 98 ? 53.298 8.102 34.053 0.50 14.72 98 VAL A CA 1
ATOM 856 C CA B VAL A 1 98 ? 53.296 8.116 34.172 0.50 15.60 98 VAL A CA 1
ATOM 857 C C A VAL A 1 98 ? 51.954 7.983 33.360 0.50 13.75 98 VAL A C 1
ATOM 858 C C B VAL A 1 98 ? 52.056 7.934 33.319 0.50 14.48 98 VAL A C 1
ATOM 859 O O A VAL A 1 98 ? 51.495 8.919 32.700 0.50 15.22 98 VAL A O 1
ATOM 860 O O B VAL A 1 98 ? 51.789 8.729 32.419 0.50 15.12 98 VAL A O 1
ATOM 867 N N A LYS A 1 99 ? 51.321 6.828 33.506 0.50 13.67 99 LYS A N 1
ATOM 868 N N B LYS A 1 99 ? 51.307 6.874 33.587 0.50 14.57 99 LYS A N 1
ATOM 869 C CA A LYS A 1 99 ? 50.140 6.527 32.726 0.50 13.33 99 LYS A CA 1
ATOM 870 C CA B LYS A 1 99 ? 50.157 6.554 32.769 0.50 14.22 99 LYS A CA 1
ATOM 871 C C A LYS A 1 99 ? 48.881 6.547 33.556 0.50 13.10 99 LYS A C 1
ATOM 872 C C B LYS A 1 99 ? 48.884 6.606 33.583 0.50 13.80 99 LYS A C 1
ATOM 873 O O A LYS A 1 99 ? 48.884 6.212 34.735 0.50 12.59 99 LYS A O 1
ATOM 874 O O B LYS A 1 99 ? 48.884 6.362 34.785 0.50 13.89 99 LYS A O 1
ATOM 885 N N . VAL A 1 100 ? 47.793 6.916 32.905 1.00 13.35 100 VAL A N 1
ATOM 886 C CA . VAL A 1 100 ? 46.506 6.859 33.514 1.00 13.53 100 VAL A CA 1
ATOM 887 C C . VAL A 1 100 ? 46.291 5.450 34.054 1.00 13.51 100 VAL A C 1
ATOM 888 O O . VAL A 1 100 ? 46.648 4.460 33.418 1.00 14.81 100 VAL A O 1
ATOM 892 N N . ARG A 1 101 ? 45.726 5.406 35.245 1.00 13.23 101 ARG A N 1
ATOM 893 C CA . ARG A 1 101 ? 45.463 4.201 36.018 1.00 14.81 101 ARG A CA 1
ATOM 894 C C . ARG A 1 101 ? 46.675 3.647 36.726 1.00 14.14 101 ARG A C 1
ATOM 895 O O . ARG A 1 101 ? 46.549 2.689 37.470 1.00 16.36 101 ARG A O 1
ATOM 903 N N . ASP A 1 102 ? 47.839 4.256 36.551 1.00 12.85 102 ASP A N 1
ATOM 904 C CA . ASP A 1 102 ? 48.934 3.913 37.432 1.00 12.17 102 ASP A CA 1
ATOM 905 C C . ASP A 1 102 ? 48.551 4.288 38.837 1.00 10.41 102 ASP A C 1
ATOM 906 O O . ASP A 1 102 ? 47.766 5.207 39.070 1.00 11.33 102 ASP A O 1
ATOM 911 N N . VAL A 1 103 ? 49.136 3.585 39.781 1.00 10.27 103 VAL A N 1
ATOM 912 C CA . VAL A 1 103 ? 49.005 3.930 41.167 1.00 9.51 103 VAL A CA 1
ATOM 913 C C . VAL A 1 103 ? 50.302 4.539 41.617 1.00 9.53 103 VAL A C 1
ATOM 914 O O . VAL A 1 103 ? 51.372 3.970 41.433 1.00 12.61 103 VAL A O 1
ATOM 918 N N A ILE A 1 104 ? 50.209 5.721 42.195 0.59 9.10 104 ILE A N 1
ATOM 919 N N B ILE A 1 104 ? 50.185 5.735 42.172 0.41 9.41 104 ILE A N 1
ATOM 920 C CA A ILE A 1 104 ? 51.380 6.403 42.686 0.59 9.79 104 ILE A CA 1
ATOM 921 C CA B ILE A 1 104 ? 51.313 6.463 42.695 0.41 9.91 104 ILE A CA 1
ATOM 922 C C A ILE A 1 104 ? 51.326 6.430 44.187 0.59 9.24 104 ILE A C 1
ATOM 923 C C B ILE A 1 104 ? 51.269 6.312 44.202 0.41 8.91 104 ILE A C 1
ATOM 924 O O A ILE A 1 104 ? 50.337 6.853 44.778 0.59 9.25 104 ILE A O 1
ATOM 925 O O B ILE A 1 104 ? 50.215 6.466 44.814 0.41 9.05 104 ILE A O 1
ATOM 934 N N . ILE A 1 105 ? 52.406 5.983 44.792 1.00 8.80 105 ILE A N 1
ATOM 935 C CA . ILE A 1 105 ? 52.560 6.063 46.218 1.00 8.95 105 ILE A CA 1
ATOM 936 C C . ILE A 1 105 ? 53.545 7.180 46.457 1.00 8.71 105 ILE A C 1
ATOM 937 O O . ILE A 1 105 ? 54.671 7.121 46.004 1.00 9.40 105 ILE A O 1
ATOM 942 N N . ALA A 1 106 ? 53.087 8.222 47.126 1.00 8.43 106 ALA A N 1
ATOM 943 C CA . ALA A 1 106 ? 53.918 9.388 47.300 1.00 8.28 106 ALA A CA 1
ATOM 944 C C . ALA A 1 106 ? 54.920 9.191 48.409 1.00 8.11 106 ALA A C 1
ATOM 945 O O . ALA A 1 106 ? 54.576 9.030 49.564 1.00 8.92 106 ALA A O 1
ATOM 947 N N A MET A 1 107 ? 56.196 9.199 48.058 0.56 8.08 107 MET A N 1
ATOM 948 N N B MET A 1 107 ? 56.179 9.268 48.063 0.44 8.21 107 MET A N 1
ATOM 949 C CA A MET A 1 107 ? 57.257 9.228 49.060 0.56 9.17 107 MET A CA 1
ATOM 950 C CA B MET A 1 107 ? 57.190 9.186 49.078 0.44 8.89 107 MET A CA 1
ATOM 951 C C A MET A 1 107 ? 57.251 10.543 49.790 0.56 8.03 107 MET A C 1
ATOM 952 C C B MET A 1 107 ? 57.394 10.542 49.745 0.44 8.25 107 MET A C 1
ATOM 953 O O A MET A 1 107 ? 57.453 10.600 50.999 0.56 8.24 107 MET A O 1
ATOM 954 O O B MET A 1 107 ? 57.833 10.621 50.888 0.44 8.05 107 MET A O 1
ATOM 963 N N . THR A 1 108 ? 57.068 11.598 49.007 1.00 8.12 108 THR A N 1
ATOM 964 C CA . THR A 1 108 ? 57.164 12.953 49.483 1.00 8.63 108 THR A CA 1
ATOM 965 C C . THR A 1 108 ? 56.340 13.783 48.522 1.00 8.07 108 THR A C 1
ATOM 966 O O . THR A 1 108 ? 55.766 13.266 47.587 1.00 8.62 108 THR A O 1
ATOM 970 N N . ALA A 1 109 ? 56.254 15.060 48.796 1.00 8.05 109 ALA A N 1
ATOM 971 C CA . ALA A 1 109 ? 55.487 15.960 47.973 1.00 7.75 109 ALA A CA 1
ATOM 972 C C . ALA A 1 109 ? 56.148 17.302 47.951 1.00 7.31 109 ALA A C 1
ATOM 973 O O . ALA A 1 109 ? 56.603 17.803 48.958 1.00 8.29 109 ALA A O 1
ATOM 975 N N . CYS A 1 110 ? 56.158 17.877 46.768 1.00 7.17 110 CYS A N 1
ATOM 976 C CA . CYS A 1 110 ? 56.480 19.263 46.562 1.00 7.01 110 CYS A CA 1
ATOM 977 C C . CYS A 1 110 ? 55.209 20.063 46.739 1.00 6.63 110 CYS A C 1
ATOM 978 O O . CYS A 1 110 ? 54.121 19.504 46.696 1.00 7.48 110 CYS A O 1
ATOM 981 N N . THR A 1 111 ? 55.313 21.376 46.877 1.00 7.15 111 THR A N 1
ATOM 982 C CA . THR A 1 111 ? 54.100 22.158 46.977 1.00 7.18 111 THR A CA 1
ATOM 983 C C . THR A 1 111 ? 54.318 23.585 46.601 1.00 7.32 111 THR A C 1
ATOM 984 O O . THR A 1 111 ? 55.403 24.125 46.740 1.00 8.40 111 THR A O 1
ATOM 988 N N . ASP A 1 112 ? 53.247 24.208 46.149 1.00 7.18 112 ASP A N 1
ATOM 989 C CA . ASP A 1 112 ? 53.196 25.650 46.072 1.00 7.84 112 ASP A CA 1
ATOM 990 C C . ASP A 1 112 ? 52.439 26.275 47.230 1.00 7.40 112 ASP A C 1
ATOM 991 O O . ASP A 1 112 ? 52.264 27.472 47.273 1.00 8.66 112 ASP A O 1
ATOM 996 N N . SER A 1 113 ? 52.026 25.466 48.183 1.00 6.96 113 SER A N 1
ATOM 997 C CA . SER A 1 113 ? 51.452 25.979 49.398 1.00 7.08 113 SER A CA 1
ATOM 998 C C . SER A 1 113 ? 52.495 26.678 50.231 1.00 7.17 113 SER A C 1
ATOM 999 O O . SER A 1 113 ? 53.667 26.340 50.194 1.00 7.90 113 SER A O 1
ATOM 1002 N N . ASN A 1 114 ? 52.045 27.630 51.018 1.00 7.42 114 ASN A N 1
ATOM 1003 C CA . ASN A 1 114 ? 52.877 28.289 51.992 1.00 7.76 114 ASN A CA 1
ATOM 1004 C C . ASN A 1 114 ? 52.831 27.644 53.354 1.00 7.30 114 ASN A C 1
ATOM 1005 O O . ASN A 1 114 ? 53.438 28.140 54.278 1.00 8.16 114 ASN A O 1
ATOM 1010 N N A MET A 1 115 ? 52.124 26.535 53.497 0.58 6.53 115 MET A N 1
ATOM 1011 N N B MET A 1 115 ? 52.121 26.537 53.485 0.42 8.39 115 MET A N 1
ATOM 1012 C CA A MET A 1 115 ? 51.873 26.069 54.846 0.58 6.39 115 MET A CA 1
ATOM 1013 C CA B MET A 1 115 ? 51.856 26.040 54.817 0.42 10.14 115 MET A CA 1
ATOM 1014 C C A MET A 1 115 ? 53.148 25.768 55.603 0.58 7.27 115 MET A C 1
ATOM 1015 C C B MET A 1 11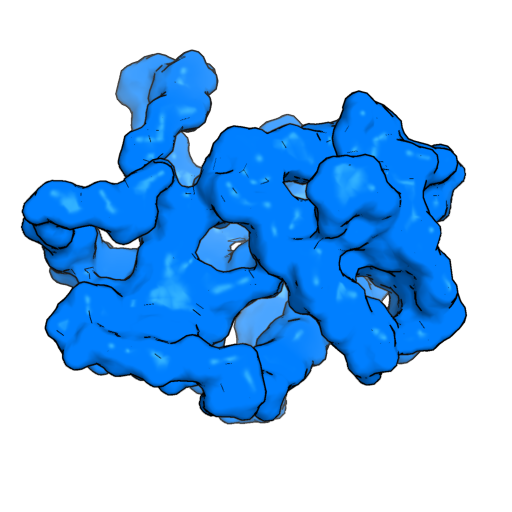5 ? 53.126 25.753 55.595 0.42 8.90 115 MET A C 1
ATOM 1016 O O A MET A 1 115 ? 53.262 26.058 56.781 0.58 8.46 115 MET A O 1
ATOM 1017 O O B MET A 1 115 ? 53.206 26.041 56.781 0.42 9.34 115 MET A O 1
ATOM 1026 N N . ASN A 1 116 ? 54.116 25.165 54.938 1.00 7.24 116 ASN A N 1
ATOM 1027 C CA . ASN A 1 116 ? 55.335 24.807 55.616 1.00 7.56 116 ASN A CA 1
ATOM 1028 C C . ASN A 1 116 ? 56.332 25.920 55.700 1.00 8.10 116 ASN A C 1
ATOM 1029 O O . ASN A 1 116 ? 57.116 25.973 56.631 1.00 9.13 116 ASN A O 1
ATOM 1034 N N . ARG A 1 117 ? 56.287 26.841 54.764 1.00 9.11 117 ARG A N 1
ATOM 1035 C CA . ARG A 1 117 ? 57.121 28.013 54.898 1.00 10.71 117 ARG A CA 1
ATOM 1036 C C . ARG A 1 117 ? 56.739 28.817 56.124 1.00 10.50 117 ARG A C 1
ATOM 1037 O O . ARG A 1 117 ? 57.575 29.412 56.762 1.00 11.92 117 ARG A O 1
ATOM 1045 N N A LEU A 1 118 ? 55.465 28.802 56.463 0.63 9.85 118 LEU A N 1
ATOM 1046 N N B LEU A 1 118 ? 55.453 28.854 56.452 0.37 10.76 118 LEU A N 1
ATOM 1047 C CA A LEU A 1 118 ? 55.024 29.537 57.618 0.63 9.98 118 LEU A CA 1
ATOM 1048 C CA B LEU A 1 118 ? 55.023 29.527 57.671 0.37 11.51 118 LEU A CA 1
ATOM 1049 C C A LEU A 1 118 ? 55.482 28.859 58.909 0.63 9.84 118 LEU A C 1
ATOM 1050 C C B LEU A 1 118 ? 55.649 28.853 58.866 0.37 10.33 118 LEU A C 1
ATOM 1051 O O A LEU A 1 118 ? 55.826 29.521 59.886 0.63 10.23 118 LEU A O 1
ATOM 1052 O O B LEU A 1 118 ? 56.233 29.496 59.738 0.37 9.85 118 LEU A O 1
ATOM 1061 N N . THR A 1 119 ? 55.532 27.538 58.890 1.00 9.14 119 THR A N 1
ATOM 1062 C CA . THR A 1 119 ? 55.947 26.767 60.038 1.00 9.20 119 THR A CA 1
ATOM 1063 C C . THR A 1 119 ? 57.447 26.722 60.204 1.00 9.20 119 THR A C 1
ATOM 1064 O O . THR A 1 119 ? 57.941 26.682 61.319 1.00 10.14 119 THR A O 1
ATOM 1068 N N . PHE A 1 120 ? 58.164 26.726 59.093 1.00 8.23 120 PHE A N 1
ATOM 1069 C CA . PHE A 1 120 ? 59.603 26.575 59.106 1.00 8.21 120 PHE A CA 1
ATOM 1070 C C . PHE A 1 120 ? 60.211 27.671 58.256 1.00 8.26 120 PHE A C 1
ATOM 1071 O O . PHE A 1 120 ? 60.743 27.428 57.192 1.00 8.53 120 PHE A O 1
ATOM 1079 N N A PRO A 1 121 ? 60.149 28.907 58.745 0.49 9.64 121 PRO A N 1
ATOM 1080 N N B PRO A 1 121 ? 60.124 28.898 58.734 0.51 9.37 121 PRO A N 1
ATOM 1081 C CA A PRO A 1 121 ? 60.629 29.995 57.903 0.49 11.14 121 PRO A CA 1
ATOM 1082 C CA B PRO A 1 121 ? 60.634 29.997 57.929 0.51 10.55 121 PRO A CA 1
ATOM 1083 C C A PRO A 1 121 ? 62.089 29.848 57.541 0.49 11.27 121 PRO A C 1
ATOM 1084 C C B PRO A 1 121 ? 62.080 29.761 57.531 0.51 10.76 121 PRO A C 1
ATOM 1085 O O A PRO A 1 121 ? 62.938 29.636 58.401 0.49 12.12 121 PRO A O 1
ATOM 1086 O O B PRO A 1 121 ? 62.906 29.365 58.354 0.51 12.12 121 PRO A O 1
ATOM 1093 N N . GLY A 1 122 ? 62.348 29.978 56.252 1.00 11.29 122 GLY A N 1
ATOM 1094 C CA . GLY A 1 122 ? 63.672 29.857 55.710 1.00 11.78 122 GLY A CA 1
ATOM 1095 C C . GLY A 1 122 ? 64.017 28.460 55.259 1.00 10.59 122 GLY A C 1
ATOM 1096 O O . GLY A 1 122 ? 65.042 28.280 54.643 1.00 12.42 122 GLY A O 1
ATOM 1097 N N . PHE A 1 123 ? 63.169 27.488 55.556 1.00 9.10 123 PHE A N 1
ATOM 1098 C CA . PHE A 1 123 ? 63.437 26.115 55.214 1.00 8.97 123 PHE A CA 1
ATOM 1099 C C . PHE A 1 123 ? 62.464 25.603 54.179 1.00 9.28 123 PHE A C 1
ATOM 1100 O O . PHE A 1 123 ? 61.305 26.026 54.102 1.00 11.83 123 PHE A O 1
ATOM 1108 N N . ASP A 1 124 ? 62.946 24.626 53.427 1.00 7.93 124 ASP A N 1
ATOM 1109 C CA . ASP A 1 124 ? 62.112 23.794 52.603 1.00 8.08 124 ASP A CA 1
ATOM 1110 C C . ASP A 1 124 ? 61.866 22.547 53.405 1.00 7.89 124 ASP A C 1
ATOM 1111 O O . ASP A 1 124 ? 62.780 21.782 53.672 1.00 9.14 124 ASP A O 1
ATOM 1116 N N . PHE A 1 125 ? 60.633 22.346 53.809 1.00 7.42 125 PHE A N 1
ATOM 1117 C CA . PHE A 1 125 ? 60.257 21.147 54.508 1.00 7.66 125 PHE A CA 1
ATOM 1118 C C . PHE A 1 125 ? 59.796 20.139 53.482 1.00 7.82 125 PHE A C 1
ATOM 1119 O O . PHE A 1 125 ? 58.943 20.420 52.663 1.00 9.34 125 PHE A O 1
ATOM 1127 N N . ALA A 1 126 ? 60.387 18.963 53.511 1.00 7.78 126 ALA A N 1
ATOM 1128 C CA . ALA A 1 126 ? 60.013 17.894 52.624 1.00 8.78 126 ALA A CA 1
ATOM 1129 C C . ALA A 1 126 ? 59.147 16.938 53.417 1.00 9.06 126 ALA A C 1
ATOM 1130 O O . ALA A 1 126 ? 59.640 16.203 54.237 1.00 12.84 126 ALA A O 1
ATOM 1132 N N . PRO A 1 127 ? 57.844 16.924 53.149 1.00 8.98 127 PRO A N 1
ATOM 1133 C CA . PRO A 1 127 ? 56.957 16.040 53.885 1.00 11.03 127 PRO A CA 1
ATOM 1134 C C . PRO A 1 127 ? 57.194 14.623 53.444 1.00 12.37 127 PRO A C 1
ATOM 1135 O O . PRO A 1 127 ? 57.245 14.389 52.257 1.00 15.17 127 PRO A O 1
ATOM 1139 N N . ALA A 1 128 ? 57.310 13.701 54.379 1.00 10.91 128 ALA A N 1
ATOM 1140 C CA . ALA A 1 128 ? 57.709 12.343 54.083 1.00 10.89 128 ALA A CA 1
ATOM 1141 C C . ALA A 1 128 ? 56.637 11.367 54.482 1.00 9.47 128 ALA A C 1
ATOM 1142 O O . ALA A 1 128 ? 56.061 11.474 55.548 1.00 10.30 128 ALA A O 1
ATOM 1144 N N . ALA A 1 129 ? 56.396 10.384 53.630 1.00 8.89 129 ALA A N 1
ATOM 1145 C CA . ALA A 1 129 ? 55.516 9.305 53.982 1.00 8.88 129 ALA A CA 1
ATOM 1146 C C . ALA A 1 129 ? 56.095 8.520 55.129 1.00 8.15 129 ALA A C 1
ATOM 1147 O O . ALA A 1 129 ? 57.302 8.442 55.306 1.00 9.89 129 ALA A O 1
ATOM 1149 N N . ASN A 1 130 ? 55.234 7.833 55.852 1.00 8.52 130 ASN A N 1
ATOM 1150 C CA . ASN A 1 130 ? 55.714 6.829 56.765 1.00 9.64 130 ASN A CA 1
ATOM 1151 C C . ASN A 1 130 ? 56.230 5.659 55.942 1.00 9.52 130 ASN A C 1
ATOM 1152 O O . ASN A 1 130 ? 55.492 5.068 55.174 1.00 9.38 130 ASN A O 1
ATOM 1157 N N . PHE A 1 131 ? 57.497 5.324 56.101 1.00 9.94 131 PHE A N 1
ATOM 1158 C CA . PHE A 1 131 ? 58.074 4.299 55.272 1.00 10.79 131 PHE A CA 1
ATOM 1159 C C . PHE A 1 131 ? 57.429 2.945 55.481 1.00 10.98 131 PHE A C 1
ATOM 1160 O O . PHE A 1 131 ? 57.222 2.211 54.530 1.00 10.93 131 PHE A O 1
ATOM 1168 N N A ASP A 1 132 ? 57.084 2.601 56.710 0.47 11.82 132 ASP A N 1
ATOM 1169 N N B ASP A 1 132 ? 57.112 2.601 56.727 0.53 11.80 132 ASP A N 1
ATOM 1170 C CA A ASP A 1 132 ? 56.531 1.278 56.935 0.47 13.05 132 ASP A CA 1
ATOM 1171 C CA B ASP A 1 132 ? 56.462 1.323 57.001 0.53 13.23 132 ASP A CA 1
ATOM 1172 C C A ASP A 1 132 ? 55.148 1.122 56.277 0.47 12.04 132 ASP A C 1
ATOM 1173 C C B ASP A 1 132 ? 55.220 1.199 56.139 0.53 11.64 132 ASP A C 1
ATOM 1174 O O A ASP A 1 132 ? 54.823 0.043 55.781 0.47 11.38 132 ASP A O 1
ATOM 1175 O O B ASP A 1 132 ? 55.048 0.235 55.392 0.53 10.50 132 ASP A O 1
ATOM 1184 N N . LEU A 1 133 ? 54.342 2.182 56.247 1.00 11.11 133 LEU A N 1
ATOM 1185 C CA . LEU A 1 133 ? 53.101 2.143 55.480 1.00 11.31 133 LEU A CA 1
ATOM 1186 C C . LEU A 1 133 ? 53.401 2.096 54.011 1.00 10.14 133 LEU A C 1
ATOM 1187 O O . LEU A 1 133 ? 52.751 1.392 53.261 1.00 10.70 133 LEU A O 1
ATOM 1192 N N . LEU A 1 134 ? 54.348 2.914 53.586 1.00 9.54 134 LEU A N 1
ATOM 1193 C CA . LEU A 1 134 ? 54.711 2.967 52.186 1.00 9.55 134 LEU A CA 1
ATOM 1194 C C . LEU A 1 134 ? 55.112 1.597 51.685 1.00 10.87 134 LEU A C 1
ATOM 1195 O O . LEU A 1 134 ? 54.664 1.149 50.645 1.00 11.01 134 LEU A O 1
ATOM 1200 N N . LYS A 1 135 ? 55.969 0.932 52.437 1.00 11.21 135 LYS A N 1
ATOM 1201 C CA . LYS A 1 135 ? 56.453 -0.361 52.026 1.00 12.10 135 LYS A CA 1
ATOM 1202 C C . LYS A 1 135 ? 55.307 -1.356 51.984 1.00 11.76 135 LYS A C 1
ATOM 1203 O O . LYS A 1 135 ? 55.215 -2.175 51.078 1.00 12.41 135 LYS A O 1
ATOM 1209 N N A LYS A 1 136 ? 54.441 -1.316 52.985 0.64 11.68 136 LYS A N 1
ATOM 1210 N N B LYS A 1 136 ? 54.429 -1.264 52.965 0.36 11.57 136 LYS A N 1
ATOM 1211 C CA A LYS A 1 136 ? 53.296 -2.224 53.007 0.64 12.13 136 LYS A CA 1
ATOM 1212 C CA B LYS A 1 136 ? 53.309 -2.179 53.059 0.36 11.62 136 LYS A CA 1
ATOM 1213 C C A LYS A 1 136 ? 52.445 -2.018 51.768 0.64 11.66 136 LYS A C 1
ATOM 1214 C C B LYS A 1 136 ? 52.346 -2.009 51.885 0.36 11.24 136 LYS A C 1
ATOM 1215 O O A LYS A 1 136 ? 52.077 -2.966 51.082 0.64 12.18 136 LYS A O 1
ATOM 1216 O O B LYS A 1 136 ? 51.809 -2.981 51.361 0.36 10.94 136 LYS A O 1
ATOM 1227 N N . ALA A 1 137 ? 52.130 -0.767 51.473 1.00 11.00 137 ALA A N 1
ATOM 1228 C CA . ALA A 1 137 ? 51.292 -0.478 50.320 1.00 11.24 137 ALA A CA 1
ATOM 1229 C C . ALA A 1 137 ? 51.985 -0.872 49.035 1.00 11.12 137 ALA A C 1
ATOM 1230 O O . ALA A 1 137 ? 51.365 -1.412 48.137 1.00 11.78 137 ALA A O 1
ATOM 1232 N N . TYR A 1 138 ? 53.274 -0.589 48.943 1.00 10.87 138 TYR A N 1
ATOM 1233 C CA . TYR A 1 138 ? 54.032 -0.948 47.771 1.00 10.90 138 TYR A CA 1
ATOM 1234 C C . TYR A 1 138 ? 54.035 -2.449 47.566 1.00 12.06 138 TYR A C 1
ATOM 1235 O O . TYR A 1 138 ? 53.797 -2.944 46.472 1.00 12.82 138 TYR A O 1
ATOM 1244 N N . ASP A 1 139 ? 54.301 -3.182 48.626 1.00 11.86 139 ASP A N 1
ATOM 1245 C CA . ASP A 1 139 ? 54.325 -4.620 48.516 1.00 13.49 139 ASP A CA 1
ATOM 1246 C C . ASP A 1 139 ? 52.936 -5.136 48.152 1.00 12.68 139 ASP A C 1
ATOM 1247 O O . ASP A 1 139 ? 52.808 -6.044 47.332 1.00 14.21 139 ASP A O 1
ATOM 1252 N N . ALA A 1 140 ? 51.899 -4.584 48.767 1.00 12.74 140 ALA A N 1
ATOM 1253 C CA . ALA A 1 140 ? 50.549 -5.022 48.448 1.00 12.53 140 ALA A CA 1
ATOM 1254 C C . ALA A 1 140 ? 50.211 -4.719 46.999 1.00 12.70 140 ALA A C 1
ATOM 1255 O O . ALA A 1 140 ? 49.635 -5.536 46.303 1.00 14.01 140 ALA A O 1
ATOM 1257 N N . GLY A 1 141 ? 50.585 -3.544 46.531 1.00 13.21 141 GLY A N 1
ATOM 1258 C CA . GLY A 1 141 ? 50.305 -3.178 45.160 1.00 14.44 141 GLY A CA 1
ATOM 1259 C C . GLY A 1 141 ? 51.065 -4.044 44.183 1.00 15.20 141 GLY A C 1
ATOM 1260 O O . GLY A 1 141 ? 50.561 -4.421 43.138 1.00 16.71 141 GLY A O 1
ATOM 1261 N N . THR A 1 142 ? 52.294 -4.370 44.538 1.00 15.80 142 THR A N 1
ATOM 1262 C CA . THR A 1 142 ? 53.117 -5.195 43.696 1.00 17.69 142 THR A CA 1
ATOM 1263 C C . THR A 1 142 ? 52.474 -6.578 43.615 1.00 18.43 142 THR A C 1
ATOM 1264 O O . THR A 1 142 ? 52.327 -7.131 42.537 1.00 20.38 142 THR A O 1
ATOM 1268 N N . GLU A 1 143 ? 52.052 -7.118 44.750 1.00 18.35 143 GLU A N 1
ATOM 1269 C CA . GLU A 1 143 ? 51.445 -8.441 44.774 1.00 19.56 143 GLU A CA 1
ATOM 1270 C C . GLU A 1 143 ? 50.097 -8.457 44.049 1.00 20.45 143 GLU A C 1
ATOM 1271 O O . GLU A 1 143 ? 49.720 -9.464 43.456 1.00 21.92 143 GLU A O 1
ATOM 1277 N N . LYS A 1 144 ? 49.385 -7.334 44.091 1.00 19.74 144 LYS A N 1
ATOM 1278 C CA . LYS A 1 144 ? 48.079 -7.184 43.451 1.00 21.96 144 LYS A CA 1
ATOM 1279 C C . LYS A 1 144 ? 48.220 -7.081 41.935 1.00 22.11 144 LYS A C 1
ATOM 1280 O O . LYS A 1 144 ? 47.240 -7.199 41.214 1.00 24.22 144 LYS A O 1
ATOM 1286 N N . GLY A 1 145 ? 49.440 -6.867 41.450 1.00 20.75 145 GLY A N 1
ATOM 1287 C CA . GLY A 1 145 ? 49.683 -6.792 40.023 1.00 20.53 145 GLY A CA 1
ATOM 1288 C C . GLY A 1 145 ? 49.383 -5.425 39.441 1.00 20.47 145 GLY A C 1
ATOM 1289 O O . GLY A 1 145 ? 49.117 -5.296 38.246 1.00 20.38 145 GLY A O 1
ATOM 1290 N N . LEU A 1 146 ? 49.439 -4.395 40.272 1.00 18.75 146 LEU A N 1
ATOM 1291 C CA . LEU A 1 146 ? 49.224 -3.032 39.806 1.00 17.14 146 LEU A CA 1
ATOM 1292 C C . LEU A 1 146 ? 50.509 -2.435 39.289 1.00 15.40 146 LEU A C 1
ATOM 1293 O O . LEU A 1 146 ? 51.601 -2.842 39.678 1.00 16.83 146 LEU A O 1
ATOM 1298 N N . HIS A 1 147 ? 50.375 -1.428 38.438 1.00 14.76 147 HIS A N 1
ATOM 1299 C CA . HIS A 1 147 ? 51.492 -0.568 38.131 1.00 13.69 147 HIS A CA 1
ATOM 1300 C C . HIS A 1 147 ? 51.586 0.417 39.255 1.00 14.24 147 HIS A C 1
ATOM 1301 O O . HIS A 1 147 ? 50.771 1.312 39.366 1.00 18.23 147 HIS A O 1
ATOM 1308 N N . VAL A 1 148 ? 52.596 0.245 40.076 1.00 13.64 148 VAL A N 1
ATOM 1309 C CA . VAL A 1 148 ? 52.818 1.098 41.218 1.00 13.85 148 VAL A CA 1
ATOM 1310 C C . VAL A 1 148 ? 54.096 1.869 41.006 1.00 14.38 148 VAL A C 1
ATOM 1311 O O . VAL A 1 148 ? 55.134 1.301 40.678 1.00 18.02 148 VAL A O 1
ATOM 1315 N N . ARG A 1 149 ? 54.000 3.172 41.161 1.00 12.93 149 ARG A N 1
ATOM 1316 C CA . ARG A 1 149 ? 55.145 4.058 41.063 1.00 13.44 149 ARG A CA 1
ATOM 1317 C C . ARG A 1 149 ? 55.299 4.719 42.403 1.00 12.07 149 ARG A C 1
ATOM 1318 O O . ARG A 1 149 ? 54.366 5.290 42.901 1.00 14.23 149 ARG A O 1
ATOM 1326 N N . VAL A 1 150 ? 56.478 4.649 42.978 1.00 11.97 150 VAL A N 1
ATOM 1327 C CA . VAL A 1 150 ? 56.773 5.311 44.223 1.00 10.56 150 VAL A CA 1
ATOM 1328 C C . VAL A 1 150 ? 57.625 6.496 43.888 1.00 10.50 150 VAL A C 1
ATOM 1329 O O . VAL A 1 150 ? 58.674 6.359 43.256 1.00 12.71 150 VAL A O 1
ATOM 1333 N N . GLY A 1 151 ? 57.192 7.673 44.283 1.00 9.56 151 GLY A N 1
ATOM 1334 C CA . GLY A 1 151 ? 57.961 8.832 43.939 1.00 10.39 151 GLY A CA 1
ATOM 1335 C C . GLY A 1 151 ? 57.355 10.085 44.490 1.00 9.40 151 GLY A C 1
ATOM 1336 O O . GLY A 1 151 ? 56.616 10.078 45.460 1.00 9.84 151 GLY A O 1
ATOM 1337 N N . ASN A 1 152 ? 57.704 11.161 43.830 1.00 9.93 152 ASN A N 1
ATOM 1338 C CA . ASN A 1 152 ? 57.399 12.497 44.247 1.00 9.70 152 ASN A CA 1
ATOM 1339 C C . ASN A 1 152 ? 56.143 12.980 43.567 1.00 8.37 152 ASN A C 1
ATOM 1340 O O . ASN A 1 152 ? 55.878 12.603 42.432 1.00 9.63 152 ASN A O 1
ATOM 1345 N N . VAL A 1 153 ? 55.369 13.794 44.267 1.00 8.05 153 VAL A N 1
ATOM 1346 C CA . VAL A 1 153 ? 54.190 14.402 43.694 1.00 8.08 153 VAL A CA 1
ATOM 1347 C C . VAL A 1 153 ? 54.230 15.878 43.999 1.00 7.34 153 VAL A C 1
ATOM 1348 O O . VAL A 1 153 ? 54.972 16.323 44.855 1.00 8.32 153 VAL A O 1
ATOM 1352 N N . LEU A 1 154 ? 53.405 16.627 43.291 1.00 7.10 154 LEU A N 1
ATOM 1353 C CA . LEU A 1 154 ? 53.161 18.014 43.600 1.00 7.18 154 LEU A CA 1
ATOM 1354 C C . LEU A 1 154 ? 51.815 18.131 44.276 1.00 7.07 154 LEU A C 1
ATOM 1355 O O . LEU A 1 154 ? 50.808 17.738 43.718 1.00 7.95 154 LEU A O 1
ATOM 1360 N N . THR A 1 155 ? 51.820 18.701 45.460 1.00 6.72 155 THR A N 1
ATOM 1361 C CA . THR A 1 155 ? 50.604 19.120 46.127 1.00 6.74 155 THR A CA 1
ATOM 1362 C C . THR A 1 155 ? 50.375 20.568 45.753 1.00 6.91 155 THR A C 1
ATOM 1363 O O . THR A 1 155 ? 51.085 21.462 46.184 1.00 7.38 155 THR A O 1
ATOM 1367 N N . ALA A 1 156 ? 49.380 20.789 44.928 1.00 7.82 156 ALA A N 1
ATOM 1368 C CA . ALA A 1 156 ? 49.093 22.099 44.389 1.00 8.45 156 ALA A CA 1
ATOM 1369 C C . ALA A 1 156 ? 47.990 22.784 45.151 1.00 8.77 156 ALA A C 1
ATOM 1370 O O . ALA A 1 156 ? 47.004 22.153 45.505 1.00 8.90 156 ALA A O 1
ATOM 1372 N N . ASP A 1 157 ? 48.132 24.096 45.354 1.00 8.84 157 ASP A N 1
ATOM 1373 C CA . ASP A 1 157 ? 47.008 24.909 45.802 1.00 9.03 157 ASP A CA 1
ATOM 1374 C C . ASP A 1 157 ? 46.123 25.273 44.645 1.00 9.20 157 ASP A C 1
ATOM 1375 O O . ASP A 1 157 ? 44.922 25.547 44.818 1.00 9.59 157 ASP A O 1
ATOM 1380 N N A VAL A 1 158 ? 46.692 25.400 43.457 0.55 8.50 158 VAL A N 1
ATOM 1381 N N B VAL A 1 158 ? 46.710 25.284 43.466 0.45 8.96 158 VAL A N 1
ATOM 1382 C CA A VAL A 1 158 ? 45.861 25.812 42.338 0.55 9.38 158 VAL A CA 1
ATOM 1383 C CA B VAL A 1 158 ? 46.008 25.801 42.328 0.45 10.88 158 VAL A CA 1
ATOM 1384 C C A VAL A 1 158 ? 45.792 24.739 41.311 0.55 9.52 158 VAL A C 1
ATOM 1385 C C B VAL A 1 158 ? 45.820 24.724 41.281 0.45 10.32 158 VAL A C 1
ATOM 1386 O O A VAL A 1 158 ? 46.778 24.304 40.750 0.55 10.92 158 VAL A O 1
ATOM 1387 O O B VAL A 1 158 ? 46.775 24.252 40.683 0.45 11.47 158 VAL A O 1
ATOM 1394 N N . PHE A 1 159 ? 44.575 24.311 41.091 1.00 10.01 159 PHE A N 1
ATOM 1395 C CA . PHE A 1 159 ? 44.245 23.353 40.079 1.00 9.49 159 PHE A CA 1
ATOM 1396 C C . PHE A 1 159 ? 44.392 23.988 38.721 1.00 9.94 159 PHE A C 1
ATOM 1397 O O . PHE A 1 159 ? 44.929 23.377 37.815 1.00 11.81 159 PHE A O 1
ATOM 1405 N N A TYR A 1 160 ? 43.946 25.249 38.625 0.52 9.93 160 TYR A N 1
ATOM 1406 N N B TYR A 1 160 ? 43.860 25.187 38.581 0.48 9.49 160 TYR A N 1
ATOM 1407 C CA A TYR A 1 160 ? 43.942 26.049 37.389 0.52 10.74 160 TYR A CA 1
ATOM 1408 C CA B TYR A 1 160 ? 43.973 25.920 37.346 0.48 10.06 160 TYR A CA 1
ATOM 1409 C C A TYR A 1 160 ? 44.997 27.143 37.369 0.52 11.60 160 TYR A C 1
ATOM 1410 C C B TYR A 1 160 ? 45.139 26.842 37.498 0.48 10.17 160 TYR A C 1
ATOM 1411 O O A TYR A 1 160 ? 44.758 28.285 37.778 0.52 13.26 160 TYR A O 1
ATOM 1412 O O B TYR A 1 160 ? 45.227 27.583 38.453 0.48 10.78 160 TYR A O 1
ATOM 1429 N N A ARG A 1 161 ? 46.139 26.788 36.814 0.52 13.31 161 ARG A N 1
ATOM 1430 N N B ARG A 1 161 ? 46.052 26.788 36.559 0.48 12.47 161 ARG A N 1
ATOM 1431 C CA A ARG A 1 161 ? 47.329 27.623 36.805 0.52 15.27 161 ARG A CA 1
ATOM 1432 C CA B ARG A 1 161 ? 47.146 27.725 36.589 0.48 14.09 161 ARG A CA 1
ATOM 1433 C C A ARG A 1 161 ? 47.422 28.353 35.449 0.52 15.36 161 ARG A C 1
ATOM 1434 C C B ARG A 1 161 ? 47.127 28.497 35.353 0.48 15.70 161 ARG A C 1
ATOM 1435 O O A ARG A 1 161 ? 47.209 27.722 34.420 0.52 14.29 161 ARG A O 1
ATOM 1436 O O B ARG A 1 161 ? 46.634 28.049 34.318 0.48 15.64 161 ARG A O 1
ATOM 1451 N N . GLU A 1 162 ? 47.724 29.658 35.438 1.00 16.51 162 GLU A N 1
ATOM 1452 C CA . GLU A 1 162 ? 47.824 30.431 34.230 1.00 16.93 162 GLU A CA 1
ATOM 1453 C C . GLU A 1 162 ? 48.918 29.866 33.357 1.00 17.58 162 GLU A C 1
ATOM 1454 O O . GLU A 1 162 ? 48.830 29.897 32.143 1.00 19.67 162 GLU A O 1
ATOM 1460 N N . SER A 1 163 ? 49.947 29.326 33.977 1.00 19.14 163 SER A N 1
ATOM 1461 C CA . SER A 1 163 ? 50.976 28.653 33.212 1.00 20.40 163 SER A CA 1
ATOM 1462 C C . SER A 1 163 ? 51.362 27.377 33.892 1.00 19.15 163 SER A C 1
ATOM 1463 O O . SER A 1 163 ? 51.536 27.354 35.096 1.00 18.99 163 SER A O 1
ATOM 1466 N N . MET A 1 164 ? 51.513 26.320 33.115 1.00 19.08 164 MET A N 1
ATOM 1467 C CA . MET A 1 164 ? 51.982 25.058 33.654 1.00 18.41 164 MET A CA 1
ATOM 1468 C C . MET A 1 164 ? 53.507 24.900 33.547 1.00 16.75 164 MET A C 1
ATOM 1469 O O . MET A 1 164 ? 54.022 23.819 33.767 1.00 16.84 164 MET A O 1
ATOM 1474 N N . ASP A 1 165 ? 54.229 25.983 33.277 1.00 17.30 165 ASP A N 1
ATOM 1475 C CA . ASP A 1 165 ? 55.677 25.886 33.101 1.00 18.15 165 ASP A CA 1
ATOM 1476 C C . ASP A 1 165 ? 56.387 25.276 34.288 1.00 14.41 165 ASP A C 1
ATOM 1477 O O . ASP A 1 165 ? 57.263 24.438 34.126 1.00 14.28 165 ASP A O 1
ATOM 1482 N N A MET A 1 166 ? 56.016 25.690 35.480 0.53 13.00 166 MET A N 1
ATOM 1483 N N B MET A 1 166 ? 56.043 25.703 35.497 0.47 13.38 166 MET A N 1
ATOM 1484 C CA A MET A 1 166 ? 56.693 25.155 36.639 0.53 11.87 166 MET A CA 1
ATOM 1485 C CA B MET A 1 166 ? 56.724 25.164 36.674 0.47 12.60 166 MET A CA 1
ATOM 1486 C C A MET A 1 166 ? 56.305 23.713 36.867 0.53 10.32 166 MET A C 1
ATOM 1487 C C B MET A 1 166 ? 56.279 23.734 36.970 0.47 10.66 166 MET A C 1
ATOM 1488 O O A MET A 1 166 ? 57.127 22.895 37.262 0.53 10.64 166 MET A O 1
ATOM 1489 O O B MET A 1 166 ? 57.040 22.942 37.517 0.47 10.42 166 MET A O 1
ATOM 1498 N N . VAL A 1 167 ? 55.049 23.400 36.608 1.00 10.49 167 VAL A N 1
ATOM 1499 C CA . VAL A 1 167 ? 54.597 22.043 36.754 1.00 10.25 167 VAL A CA 1
ATOM 1500 C C . VAL A 1 167 ? 55.385 21.152 35.809 1.00 10.48 167 VAL A C 1
ATOM 1501 O O . VAL A 1 167 ? 55.860 20.092 36.195 1.00 10.96 167 VAL A O 1
ATOM 1505 N N . LYS A 1 168 ? 55.562 21.599 34.581 1.00 11.27 168 LYS A N 1
ATOM 1506 C CA . LYS A 1 168 ? 56.386 20.880 33.633 1.00 12.38 168 LYS A CA 1
ATOM 1507 C C . LYS A 1 168 ? 57.810 20.731 34.127 1.00 11.02 168 LYS A C 1
ATOM 1508 O O . LYS A 1 168 ? 58.413 19.673 34.003 1.00 11.98 168 LYS A O 1
ATOM 1514 N N . LYS A 1 169 ? 58.349 21.803 34.674 1.00 9.99 169 LYS A N 1
ATOM 1515 C CA . LYS A 1 169 ? 59.699 21.756 35.183 1.00 10.03 169 LYS A CA 1
ATOM 1516 C C . LYS A 1 169 ? 59.808 20.729 36.301 1.00 9.25 169 LYS A C 1
ATOM 1517 O O . LYS A 1 169 ? 60.747 19.954 36.354 1.00 9.61 169 LYS A O 1
ATOM 1523 N N . LEU A 1 170 ? 58.834 20.717 37.196 1.00 8.77 170 LEU A N 1
ATOM 1524 C CA . LEU A 1 170 ? 58.825 19.723 38.238 1.00 8.45 170 LEU A CA 1
ATOM 1525 C C . LEU A 1 170 ? 58.792 18.329 37.648 1.00 8.59 170 LEU A C 1
ATOM 1526 O O . LEU A 1 170 ? 59.465 17.445 38.130 1.00 9.06 170 LEU A O 1
ATOM 1531 N N . GLY A 1 171 ? 58.012 18.144 36.599 1.00 10.01 171 GLY A N 1
ATOM 1532 C CA . GLY A 1 171 ? 57.983 16.870 35.918 1.00 11.06 171 GLY A CA 1
ATOM 1533 C C . GLY A 1 171 ? 59.342 16.478 35.393 1.00 11.85 171 GLY A C 1
ATOM 1534 O O . GLY A 1 171 ? 59.691 15.305 35.403 1.00 13.83 171 GLY A O 1
ATOM 1535 N N . ASP A 1 172 ? 60.114 17.459 34.945 1.00 12.00 172 ASP A N 1
ATOM 1536 C CA . ASP A 1 172 ? 61.465 17.204 34.463 1.00 13.69 172 ASP A CA 1
ATOM 1537 C C . ASP A 1 172 ? 62.396 16.821 35.594 1.00 14.13 172 ASP A C 1
ATOM 1538 O O . ASP A 1 172 ? 63.468 16.305 35.360 1.00 18.26 172 ASP A O 1
ATOM 1543 N N . TYR A 1 173 ? 61.998 17.112 36.813 1.00 10.61 173 TYR A N 1
ATOM 1544 C CA . TYR A 1 173 ? 62.746 16.722 37.985 1.00 11.10 173 TYR A CA 1
ATOM 1545 C C . TYR A 1 173 ? 62.103 15.532 38.653 1.00 12.28 173 TYR A C 1
ATOM 1546 O O . TYR A 1 173 ? 62.303 15.299 39.834 1.00 14.53 173 TYR A O 1
ATOM 1555 N N . GLY A 1 174 ? 61.328 14.784 37.883 1.00 12.86 174 GLY A N 1
ATOM 1556 C CA . GLY A 1 174 ? 60.855 13.494 38.323 1.00 14.32 174 GLY A CA 1
ATOM 1557 C C . GLY A 1 174 ? 59.567 13.519 39.094 1.00 12.35 174 GLY A C 1
ATOM 1558 O O . GLY A 1 174 ? 59.109 12.481 39.524 1.00 15.42 174 GLY A O 1
ATOM 1559 N N . VAL A 1 175 ? 58.962 14.683 39.270 1.00 9.51 175 VAL A N 1
ATOM 1560 C CA . VAL A 1 175 ? 57.712 14.734 39.982 1.00 9.16 175 VAL A CA 1
ATOM 1561 C C . VAL A 1 175 ? 56.669 14.079 39.104 1.00 9.28 175 VAL A C 1
ATOM 1562 O O . VAL A 1 175 ? 56.540 14.400 37.938 1.00 10.86 175 VAL A O 1
ATOM 1566 N N . LEU A 1 176 ? 55.936 13.151 39.680 1.00 9.07 176 LEU A N 1
ATOM 1567 C CA . LEU A 1 176 ? 55.142 12.245 38.891 1.00 9.62 176 LEU A CA 1
ATOM 1568 C C . LEU A 1 176 ? 53.791 12.791 38.508 1.00 9.16 176 LEU A C 1
ATOM 1569 O O . LEU A 1 176 ? 53.298 12.520 37.421 1.00 9.91 176 LEU A O 1
ATOM 1574 N N . ALA A 1 177 ? 53.171 13.515 39.417 1.00 9.04 177 ALA A N 1
ATOM 1575 C CA . ALA A 1 177 ? 51.775 13.834 39.280 1.00 8.79 177 ALA A CA 1
ATOM 1576 C C . ALA A 1 177 ? 51.456 14.965 40.206 1.00 8.83 177 ALA A C 1
ATOM 1577 O O . ALA A 1 177 ? 52.188 15.246 41.154 1.00 9.03 177 ALA A O 1
ATOM 1579 N N A VAL A 1 178 ? 50.343 15.617 39.898 0.62 8.39 178 VAL A N 1
ATOM 1580 N N B VAL A 1 178 ? 50.314 15.578 39.946 0.38 8.35 178 VAL A N 1
ATOM 1581 C CA A VAL A 1 178 ? 49.788 16.700 40.689 0.62 8.14 178 VAL A CA 1
ATOM 1582 C CA B VAL A 1 178 ? 49.837 16.692 40.733 0.38 7.96 178 VAL A CA 1
ATOM 1583 C C A VAL A 1 178 ? 48.549 16.227 41.428 0.62 7.45 178 VAL A C 1
ATOM 1584 C C B VAL A 1 178 ? 48.510 16.345 41.389 0.38 7.60 178 VAL A C 1
ATOM 1585 O O A VAL A 1 178 ? 47.727 15.487 40.893 0.62 7.79 178 VAL A O 1
ATOM 1586 O O B VAL A 1 178 ? 47.601 15.798 40.768 0.38 7.65 178 VAL A O 1
ATOM 1593 N N . GLU A 1 179 ? 48.430 16.683 42.663 1.00 7.44 179 GLU A N 1
ATOM 1594 C CA . GLU A 1 179 ? 47.279 16.421 43.485 1.00 6.91 179 GLU A CA 1
ATOM 1595 C C . GLU A 1 179 ? 47.220 17.566 44.473 1.00 6.64 179 GLU A C 1
ATOM 1596 O O . GLU A 1 179 ? 47.949 18.535 44.297 1.00 7.62 179 GLU A O 1
ATOM 1602 N N . MET A 1 180 ? 46.362 17.495 45.476 1.00 6.46 180 MET A N 1
ATOM 1603 C CA . MET A 1 180 ? 46.094 18.687 46.259 1.00 6.72 180 MET A CA 1
ATOM 1604 C C . MET A 1 180 ? 45.967 18.440 47.738 1.00 6.86 180 MET A C 1
ATOM 1605 O O . MET A 1 180 ? 45.291 19.185 48.400 1.00 9.07 180 MET A O 1
ATOM 1610 N N . GLU A 1 181 ? 46.651 17.436 48.269 1.00 7.01 181 GLU A N 1
ATOM 1611 C CA . GLU A 1 181 ? 46.504 17.131 49.680 1.00 6.99 181 GLU A CA 1
ATOM 1612 C C . GLU A 1 181 ? 47.726 16.611 50.401 1.00 7.08 181 GLU A C 1
ATOM 1613 O O . GLU A 1 181 ? 47.820 16.772 51.609 1.00 7.93 181 GLU A O 1
ATOM 1619 N N . THR A 1 182 ? 48.640 15.966 49.705 1.00 7.00 182 THR A N 1
ATOM 1620 C CA . THR A 1 182 ? 49.631 15.163 50.387 1.00 7.42 182 THR A CA 1
ATOM 1621 C C . THR A 1 182 ? 50.542 15.939 51.306 1.00 7.16 182 THR A C 1
ATOM 1622 O O . THR A 1 182 ? 50.823 15.492 52.387 1.00 7.77 182 THR A O 1
ATOM 1626 N N . THR A 1 183 ? 51.006 17.109 50.892 1.00 6.94 183 THR A N 1
ATOM 1627 C CA . THR A 1 183 ? 51.871 17.881 51.767 1.00 7.94 183 THR A CA 1
ATOM 1628 C C . THR A 1 183 ? 51.265 18.001 53.137 1.00 7.74 183 THR A C 1
ATOM 1629 O O . THR A 1 183 ? 51.941 17.869 54.141 1.00 8.14 183 THR A O 1
ATOM 1633 N N . ALA A 1 184 ? 49.988 18.326 53.179 1.00 7.11 184 ALA A N 1
ATOM 1634 C CA . ALA A 1 184 ? 49.352 18.571 54.452 1.00 7.40 184 ALA A CA 1
ATOM 1635 C C . ALA A 1 184 ? 49.243 17.309 55.273 1.00 7.01 184 ALA A C 1
ATOM 1636 O O . ALA A 1 184 ? 49.544 17.292 56.462 1.00 7.51 184 ALA A O 1
ATOM 1638 N N . LEU A 1 185 ? 48.801 16.240 54.637 1.00 7.03 185 LEU A N 1
ATOM 1639 C CA . LEU A 1 185 ? 48.672 14.984 55.333 1.00 7.31 185 LEU A CA 1
ATOM 1640 C C . LEU A 1 185 ? 50.001 14.564 55.915 1.00 6.89 185 LEU A C 1
ATOM 1641 O O . LEU A 1 185 ? 50.085 14.188 57.067 1.00 7.65 185 LEU A O 1
ATOM 1646 N N . TYR A 1 186 ? 51.041 14.594 55.099 1.00 6.92 186 TYR A N 1
ATOM 1647 C CA . TYR A 1 186 ? 52.317 14.086 55.548 1.00 7.23 186 TYR A CA 1
ATOM 1648 C C . TYR A 1 186 ? 52.917 14.957 56.629 1.00 7.75 186 TYR A C 1
ATOM 1649 O O . TYR A 1 186 ? 53.552 14.471 57.559 1.00 8.09 186 TYR A O 1
ATOM 1658 N N . THR A 1 187 ? 52.748 16.259 56.490 1.00 7.23 187 THR A N 1
ATOM 1659 C CA . THR A 1 187 ? 53.320 17.176 57.441 1.00 7.29 187 THR A CA 1
ATOM 1660 C C . THR A 1 187 ? 52.626 17.045 58.772 1.00 7.22 187 THR A C 1
ATOM 1661 O O . THR A 1 187 ? 53.268 16.957 59.809 1.00 8.10 187 THR A O 1
ATOM 1665 N N . LEU A 1 188 ? 51.305 17.016 58.764 1.00 7.23 188 LEU A N 1
ATOM 1666 C CA . LEU A 1 188 ? 50.575 16.910 60.006 1.00 7.62 188 LEU A CA 1
ATOM 1667 C C . LEU A 1 188 ? 50.778 15.571 60.674 1.00 7.76 188 LEU A C 1
ATOM 1668 O O . LEU A 1 188 ? 50.885 15.487 61.895 1.00 8.19 188 LEU A O 1
ATOM 1673 N N . ALA A 1 189 ? 50.834 14.502 59.888 1.00 7.47 189 ALA A N 1
ATOM 1674 C CA . ALA A 1 189 ? 51.073 13.215 60.489 1.00 8.33 189 ALA A CA 1
ATOM 1675 C C . ALA A 1 189 ? 52.423 13.218 61.170 1.00 8.56 189 ALA A C 1
ATOM 1676 O O . ALA A 1 189 ? 52.579 12.700 62.267 1.00 9.61 189 ALA A O 1
ATOM 1678 N N . ALA A 1 190 ? 53.415 13.806 60.529 1.00 8.84 190 ALA A N 1
ATOM 1679 C CA . ALA A 1 190 ? 54.731 13.885 61.130 1.00 9.82 190 ALA A CA 1
ATOM 1680 C C . ALA A 1 190 ? 54.704 14.728 62.389 1.00 9.86 190 ALA A C 1
ATOM 1681 O O . ALA A 1 190 ? 55.308 14.375 63.381 1.00 11.11 190 ALA A O 1
ATOM 1683 N N . LYS A 1 191 ? 54.003 15.846 62.337 1.00 9.07 191 LYS A N 1
ATOM 1684 C CA . LYS A 1 191 ? 53.886 16.714 63.484 1.00 9.43 191 LYS A CA 1
ATOM 1685 C C . LYS A 1 191 ? 53.415 15.956 64.697 1.00 9.27 191 LYS A C 1
ATOM 1686 O O . LYS A 1 191 ? 53.904 16.162 65.789 1.00 10.63 191 LYS A O 1
ATOM 1692 N N . TYR A 1 192 ? 52.458 15.070 64.490 1.00 8.99 192 TYR A N 1
ATOM 1693 C CA . TYR A 1 192 ? 51.801 14.394 65.577 1.00 9.96 192 TYR A CA 1
ATOM 1694 C C . TYR A 1 192 ? 52.298 12.987 65.794 1.00 9.84 192 TYR A C 1
ATOM 1695 O O . TYR A 1 192 ? 51.782 12.286 66.638 1.00 11.14 192 TYR A O 1
ATOM 1704 N N . GLY A 1 193 ? 53.337 12.601 65.077 1.00 9.53 193 GLY A N 1
ATOM 1705 C CA . GLY A 1 193 ? 53.942 11.306 65.283 1.00 10.53 193 GLY A CA 1
ATOM 1706 C C . GLY A 1 193 ? 53.083 10.141 64.882 1.00 10.59 193 GLY A C 1
ATOM 1707 O O . GLY A 1 193 ? 53.195 9.071 65.450 1.00 12.67 193 GLY A O 1
ATOM 1708 N N . VAL A 1 194 ? 52.246 10.334 63.878 1.00 9.13 194 VAL A N 1
ATOM 1709 C CA . VAL A 1 194 ? 51.412 9.264 63.397 1.00 9.18 194 VAL A CA 1
ATOM 1710 C C . VAL A 1 194 ? 51.801 8.960 61.966 1.00 9.27 194 VAL A C 1
ATOM 1711 O O . VAL A 1 194 ? 52.705 9.572 61.409 1.00 9.49 194 VAL A O 1
ATOM 1715 N N . ASN A 1 195 ? 51.136 7.989 61.368 1.00 8.73 195 ASN A N 1
ATOM 1716 C CA . ASN A 1 195 ? 51.608 7.378 60.150 1.00 9.09 195 ASN A CA 1
ATOM 1717 C C . ASN A 1 195 ? 50.717 7.706 58.998 1.00 8.13 195 ASN A C 1
ATOM 1718 O O . ASN A 1 195 ? 49.526 7.468 59.066 1.00 9.64 195 ASN A O 1
ATOM 1723 N N . ALA A 1 196 ? 51.288 8.250 57.932 1.00 8.23 196 ALA A N 1
ATOM 1724 C CA . ALA A 1 196 ? 50.512 8.641 56.787 1.00 8.13 196 ALA A CA 1
ATOM 1725 C C . ALA A 1 196 ? 51.120 8.164 55.503 1.00 7.87 196 ALA A C 1
ATOM 1726 O O . ALA A 1 196 ? 52.322 7.974 55.374 1.00 8.53 196 ALA A O 1
ATOM 1728 N N . LEU A 1 197 ? 50.241 8.015 54.529 1.00 7.76 197 LEU A N 1
ATOM 1729 C CA . LEU A 1 197 ? 50.617 7.646 53.195 1.00 7.54 197 LEU A CA 1
ATOM 1730 C C . LEU A 1 197 ? 49.557 8.160 52.267 1.00 7.70 197 LEU A C 1
ATOM 1731 O O . LEU A 1 197 ? 48.398 8.226 52.643 1.00 8.43 197 LEU A O 1
ATOM 1736 N N . SER A 1 198 ? 49.958 8.475 51.048 1.00 7.56 198 SER A N 1
ATOM 1737 C CA . SER A 1 198 ? 49.032 8.789 49.976 1.00 7.72 198 SER A CA 1
ATOM 1738 C C . SER A 1 198 ? 49.237 7.807 48.861 1.00 7.78 198 SER A C 1
ATOM 1739 O O . SER A 1 198 ? 50.352 7.616 48.384 1.00 8.72 198 SER A O 1
ATOM 1742 N N . VAL A 1 199 ? 48.138 7.179 48.471 1.00 8.14 199 VAL A N 1
ATOM 1743 C CA . VAL A 1 199 ? 48.088 6.248 47.372 1.00 9.36 199 VAL A CA 1
ATOM 1744 C C . VAL A 1 199 ? 47.113 6.856 46.399 1.00 9.40 199 VAL A C 1
ATOM 1745 O O . VAL A 1 199 ? 45.974 7.154 46.753 1.00 11.88 199 VAL A O 1
ATOM 1749 N N A LEU A 1 200 ? 47.578 7.053 45.179 0.63 8.50 200 LEU A N 1
ATOM 1750 N N B LEU A 1 200 ? 47.561 7.074 45.174 0.37 9.07 200 LEU A N 1
ATOM 1751 C CA A LEU A 1 200 ? 46.872 7.854 44.208 0.63 8.76 200 LEU A CA 1
ATOM 1752 C CA B LEU A 1 200 ? 46.777 7.838 44.226 0.37 9.37 200 LEU A CA 1
ATOM 1753 C C A LEU A 1 200 ? 46.652 7.056 42.957 0.63 8.84 200 LEU A C 1
ATOM 1754 C C B LEU A 1 200 ? 46.716 7.163 42.882 0.37 9.14 200 LEU A C 1
ATOM 1755 O O A LEU A 1 200 ? 47.498 6.274 42.549 0.63 9.80 200 LEU A O 1
ATOM 1756 O O B LEU A 1 200 ? 47.725 6.712 42.346 0.37 8.98 200 LEU A O 1
ATOM 1765 N N A THR A 1 201 ? 45.520 7.279 42.318 0.63 8.97 201 THR A N 1
ATOM 1766 N N B THR A 1 201 ? 45.520 7.119 42.324 0.37 9.45 201 THR A N 1
ATOM 1767 C CA A THR A 1 201 ? 45.287 6.750 40.993 0.63 9.82 201 THR A CA 1
ATOM 1768 C CA B THR A 1 201 ? 45.344 6.643 40.972 0.37 10.63 201 THR A CA 1
ATOM 1769 C C A THR A 1 201 ? 45.440 7.879 40.007 0.63 9.66 201 THR A C 1
ATOM 1770 C C B THR A 1 201 ? 45.433 7.820 40.014 0.37 10.26 201 THR A C 1
ATOM 1771 O O A THR A 1 201 ? 44.897 8.965 40.205 0.63 9.97 201 THR A O 1
ATOM 1772 O O B THR A 1 201 ? 44.822 8.866 40.229 0.37 10.55 201 THR A O 1
ATOM 1779 N N . VAL A 1 202 ? 46.223 7.650 38.968 1.00 10.19 202 VAL A N 1
ATOM 1780 C CA . VAL A 1 202 ? 46.374 8.656 37.944 1.00 10.12 202 VAL A CA 1
ATOM 1781 C C . VAL A 1 202 ? 45.107 8.679 37.138 1.00 10.82 202 VAL A C 1
ATOM 1782 O O . VAL A 1 202 ? 44.761 7.704 36.484 1.00 12.29 202 VAL A O 1
ATOM 1786 N N . SER A 1 203 ? 44.416 9.806 37.174 1.00 12.11 203 SER A N 1
ATOM 1787 C CA . SER A 1 203 ? 43.105 9.880 36.577 1.00 14.29 203 SER A CA 1
ATOM 1788 C C . SER A 1 203 ? 43.127 10.686 35.320 1.00 16.65 203 SER A C 1
ATOM 1789 O O . SER A 1 203 ? 42.229 10.577 34.497 1.00 19.49 203 SER A O 1
ATOM 1792 N N . ASP A 1 204 ? 44.156 11.495 35.178 1.00 17.13 204 ASP A N 1
ATOM 1793 C CA . ASP A 1 204 ? 44.237 12.381 34.050 1.00 19.31 204 ASP A CA 1
ATOM 1794 C C . ASP A 1 204 ? 45.702 12.629 33.743 1.00 18.97 204 ASP A C 1
ATOM 1795 O O . ASP A 1 204 ? 46.562 12.344 34.532 1.00 15.82 204 ASP A O 1
ATOM 1800 N N A HIS A 1 205 ? 45.979 13.111 32.547 0.51 20.91 205 HIS A N 1
ATOM 1801 N N B HIS A 1 205 ? 45.976 13.112 32.543 0.49 21.22 205 HIS A N 1
ATOM 1802 C CA A HIS A 1 205 ? 47.336 13.480 32.210 0.51 23.67 205 HIS A CA 1
ATOM 1803 C CA B HIS A 1 205 ? 47.330 13.481 32.169 0.49 24.16 205 HIS A CA 1
ATOM 1804 C C A HIS A 1 205 ? 47.268 14.944 31.864 0.51 25.75 205 HIS A C 1
ATOM 1805 C C B HIS A 1 205 ? 47.251 14.948 31.825 0.49 26.32 205 HIS A C 1
ATOM 1806 O O A HIS A 1 205 ? 46.568 15.325 30.937 0.51 26.48 205 HIS A O 1
ATOM 1807 O O B HIS A 1 205 ? 46.515 15.323 30.920 0.49 27.03 205 HIS A O 1
ATOM 1820 N N A ILE A 1 206 ? 47.972 15.767 32.631 0.51 25.93 206 ILE A N 1
ATOM 1821 N N B ILE A 1 206 ? 47.986 15.784 32.551 0.49 26.80 206 ILE A N 1
ATOM 1822 C CA A ILE A 1 206 ? 47.805 17.214 32.550 0.51 28.19 206 ILE A CA 1
ATOM 1823 C CA B ILE A 1 206 ? 47.716 17.221 32.525 0.49 28.79 206 ILE A CA 1
ATOM 1824 C C A ILE A 1 206 ? 48.046 17.776 31.153 0.51 30.43 206 ILE A C 1
ATOM 1825 C C B ILE A 1 206 ? 48.245 17.947 31.286 0.49 30.42 206 ILE A C 1
ATOM 1826 O O A ILE A 1 206 ? 47.292 18.626 30.675 0.51 31.92 206 ILE A O 1
ATOM 1827 O O B ILE A 1 206 ? 47.890 19.104 31.058 0.49 31.42 206 ILE A O 1
ATOM 1836 N N . PHE A 1 207 ? 49.088 17.287 30.496 1.00 30.53 207 PHE A N 1
ATOM 1837 C CA . PHE A 1 207 ? 49.528 17.862 29.223 1.00 33.24 207 PHE A CA 1
ATOM 1838 C C . PHE A 1 207 ? 48.947 17.152 28.008 1.00 34.55 207 PHE A C 1
ATOM 1839 O O . PHE A 1 207 ? 48.825 17.756 26.939 1.00 35.28 207 PHE A O 1
ATOM 1847 N N . THR A 1 208 ? 48.605 15.876 28.159 1.00 34.62 208 THR A N 1
ATOM 1848 C CA . THR A 1 208 ? 48.045 15.107 27.050 1.00 35.87 208 THR A CA 1
ATOM 1849 C C . THR A 1 208 ? 46.537 15.305 26.981 1.00 36.32 208 THR A C 1
ATOM 1850 O O . THR A 1 208 ? 45.913 15.064 25.945 1.00 37.05 208 THR A O 1
ATOM 1852 N N . GLY A 1 209 ? 45.952 15.739 28.093 1.00 36.55 209 GLY A N 1
ATOM 1853 C CA . GLY A 1 209 ? 44.533 16.037 28.140 1.00 36.41 209 GLY A CA 1
ATOM 1854 C C . GLY A 1 209 ? 43.690 14.826 28.493 1.00 35.39 209 GLY A C 1
ATOM 1855 O O . GLY A 1 209 ? 42.477 14.931 28.678 1.00 36.30 209 GLY A O 1
ATOM 1856 N N . GLU A 1 210 ? 44.330 13.668 28.586 1.00 32.90 210 GLU A N 1
ATOM 1857 C CA . GLU A 1 210 ? 43.610 12.439 28.877 1.00 30.93 210 GLU A CA 1
ATOM 1858 C C . GLU A 1 210 ? 42.888 12.551 30.219 1.00 30.32 210 GLU A C 1
ATOM 1859 O O . GLU A 1 210 ? 43.475 12.961 31.227 1.00 28.54 210 GLU A O 1
ATOM 1865 N N . GLU A 1 211 ? 41.606 12.198 30.215 1.00 31.19 211 GLU A N 1
ATOM 1866 C CA . GLU A 1 211 ? 40.781 12.275 31.412 1.00 31.98 211 GLU A CA 1
ATOM 1867 C C . GLU A 1 211 ? 40.002 10.982 31.577 1.00 31.97 211 GLU A C 1
ATOM 1868 O O . GLU A 1 211 ? 39.771 10.256 30.606 1.00 33.12 211 GLU A O 1
ATOM 1870 N N . THR A 1 212 ? 39.590 10.702 32.808 1.00 30.70 212 THR A N 1
ATOM 1871 C CA . THR A 1 212 ? 38.786 9.516 33.088 1.00 30.23 212 THR A CA 1
ATOM 1872 C C . THR A 1 212 ? 37.629 9.855 34.012 1.00 31.83 212 THR A C 1
ATOM 1873 O O . THR A 1 212 ? 37.713 10.787 34.816 1.00 32.17 212 THR A O 1
ATOM 1877 N N . THR A 1 213 ? 36.543 9.099 33.884 1.00 32.99 213 THR A N 1
ATOM 1878 C CA . THR A 1 213 ? 35.454 9.168 34.851 1.00 33.99 213 THR A CA 1
ATOM 1879 C C . THR A 1 213 ? 35.689 8.116 35.927 1.00 34.80 213 THR A C 1
ATOM 1880 O O . THR A 1 213 ? 36.595 7.285 35.805 1.00 34.41 213 THR A O 1
ATOM 1882 N N . SER A 1 214 ? 34.870 8.152 36.974 1.00 35.34 214 SER A N 1
ATOM 1883 C CA . SER A 1 214 ? 34.998 7.221 38.090 1.00 36.04 214 SER A CA 1
ATOM 1884 C C . SER A 1 214 ? 35.054 5.785 37.589 1.00 36.37 214 SER A C 1
ATOM 1885 O O . SER A 1 214 ? 35.989 5.036 37.888 1.00 35.83 214 SER A O 1
ATOM 1887 N N . GLU A 1 215 ? 34.038 5.414 36.819 1.00 36.56 215 GLU A N 1
ATOM 1888 C CA . GLU A 1 215 ? 33.877 4.048 36.346 1.00 36.69 215 GLU A CA 1
ATOM 1889 C C . GLU A 1 215 ? 35.022 3.622 35.436 1.00 36.06 215 GLU A C 1
ATOM 1890 O O . GLU A 1 215 ? 35.377 2.446 35.387 1.00 35.28 215 GLU A O 1
ATOM 1892 N N . GLU A 1 216 ? 35.596 4.580 34.716 1.00 35.51 216 GLU A N 1
ATOM 1893 C CA . GLU A 1 216 ? 36.662 4.283 33.763 1.00 35.23 216 GLU A CA 1
ATOM 1894 C C . GLU A 1 216 ? 37.970 3.906 34.443 1.00 34.54 216 GLU A C 1
ATOM 1895 O O . GLU A 1 216 ? 38.889 3.395 33.800 1.00 35.45 216 GLU A O 1
ATOM 1901 N N . ARG A 1 217 ? 38.054 4.160 35.743 1.00 32.73 217 ARG A N 1
ATOM 1902 C CA . ARG A 1 217 ? 39.222 3.764 36.514 1.00 33.26 217 ARG A CA 1
ATOM 1903 C C . ARG A 1 217 ? 38.792 2.964 37.740 1.00 33.67 217 ARG A C 1
ATOM 1904 O O . ARG A 1 217 ? 39.564 2.815 38.684 1.00 33.99 217 ARG A O 1
ATOM 1912 N N . GLN A 1 218 ? 37.570 2.435 37.707 1.00 32.49 218 GLN A N 1
ATOM 1913 C CA . GLN A 1 218 ? 36.942 1.873 38.907 1.00 33.65 218 GLN A CA 1
ATOM 1914 C C . GLN A 1 218 ? 37.526 0.545 39.346 1.00 31.28 218 GLN A C 1
ATOM 1915 O O . GLN A 1 218 ? 37.588 0.264 40.536 1.00 29.25 218 GLN A O 1
ATOM 1921 N N . THR A 1 219 ? 37.930 -0.284 38.392 1.00 30.11 219 THR A N 1
ATOM 1922 C CA . THR A 1 219 ? 38.562 -1.553 38.728 1.00 30.24 219 THR A CA 1
ATOM 1923 C C . THR A 1 219 ? 39.920 -1.292 39.363 1.00 27.59 219 THR A C 1
ATOM 1924 O O . THR A 1 219 ? 40.249 -1.855 40.412 1.00 26.39 219 THR A O 1
ATOM 1928 N N A THR A 1 220 ? 40.714 -0.434 38.725 0.54 26.57 220 THR A N 1
ATOM 1929 N N B THR A 1 220 ? 40.700 -0.434 38.719 0.46 26.83 220 THR A N 1
ATOM 1930 C CA A THR A 1 220 ? 42.007 -0.034 39.273 0.54 25.83 220 THR A CA 1
ATOM 1931 C CA B THR A 1 220 ? 41.989 -0.025 39.246 0.46 26.32 220 THR A CA 1
ATOM 1932 C C A THR A 1 220 ? 41.801 0.667 40.602 0.54 24.29 220 THR A C 1
ATOM 1933 C C B THR A 1 220 ? 41.809 0.678 40.582 0.46 24.52 220 THR A C 1
ATOM 1934 O O A THR A 1 220 ? 42.524 0.417 41.559 0.54 24.12 220 THR A O 1
ATOM 1935 O O B THR A 1 220 ? 42.558 0.438 41.522 0.46 24.18 220 THR A O 1
ATOM 1942 N N . PHE A 1 221 ? 40.805 1.545 40.658 1.00 23.52 221 PHE A N 1
ATOM 1943 C CA . PHE A 1 221 ? 40.520 2.273 41.873 1.00 21.63 221 PHE A CA 1
ATOM 1944 C C . PHE A 1 221 ? 40.214 1.297 42.987 1.00 19.48 221 PHE A C 1
ATOM 1945 O O . PHE A 1 221 ? 40.731 1.426 44.083 1.00 18.26 221 PHE A O 1
ATOM 1953 N N . ASN A 1 222 ? 39.374 0.314 42.714 1.00 17.53 222 ASN A N 1
ATOM 1954 C CA . ASN A 1 222 ? 39.073 -0.682 43.729 1.00 17.40 222 ASN A CA 1
ATOM 1955 C C . ASN A 1 222 ? 40.304 -1.406 44.199 1.00 16.96 222 ASN A C 1
ATOM 1956 O O . ASN A 1 222 ? 40.473 -1.635 45.381 1.00 16.01 222 ASN A O 1
ATOM 1961 N N . GLU A 1 223 ? 41.150 -1.813 43.265 1.00 16.90 223 GLU A N 1
ATOM 1962 C CA . GLU A 1 223 ? 42.369 -2.493 43.651 1.00 17.79 223 GLU A CA 1
ATOM 1963 C C . GLU A 1 223 ? 43.239 -1.583 44.509 1.00 16.89 223 GLU A C 1
ATOM 1964 O O . GLU A 1 223 ? 43.866 -2.036 45.462 1.00 17.20 223 GLU A O 1
ATOM 1970 N N A MET A 1 224 ? 43.259 -0.293 44.165 0.44 16.83 224 MET A N 1
ATOM 1971 N N B MET A 1 224 ? 43.293 -0.302 44.166 0.56 15.82 224 MET A N 1
ATOM 1972 C CA A MET A 1 224 ? 44.015 0.715 44.908 0.44 17.92 224 MET A CA 1
ATOM 1973 C CA B MET A 1 224 ? 44.052 0.625 44.974 0.56 15.77 224 MET A CA 1
ATOM 1974 C C A MET A 1 224 ? 43.460 0.921 46.324 0.44 15.85 224 MET A C 1
ATOM 1975 C C B MET A 1 224 ? 43.458 0.723 46.369 0.56 14.58 224 MET A C 1
ATOM 1976 O O A MET A 1 224 ? 44.203 1.136 47.284 0.44 15.69 224 M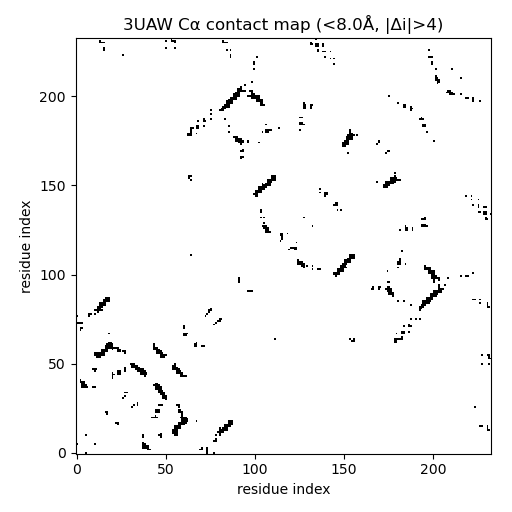ET A O 1
ATOM 1977 O O B MET A 1 224 ? 44.178 0.693 47.362 0.56 14.18 224 MET A O 1
ATOM 1986 N N . ILE A 1 225 ? 42.144 0.869 46.456 1.00 13.58 225 ILE A N 1
ATOM 1987 C CA . ILE A 1 225 ? 41.522 0.917 47.755 1.00 12.79 225 ILE A CA 1
ATOM 1988 C C . ILE A 1 225 ? 41.888 -0.336 48.528 1.00 13.07 225 ILE A C 1
ATOM 1989 O O . ILE A 1 225 ? 42.173 -0.271 49.718 1.00 13.38 225 ILE A O 1
ATOM 1994 N N . GLU A 1 226 ? 41.917 -1.469 47.843 1.00 14.11 226 GLU A N 1
ATOM 1995 C CA . GLU A 1 226 ? 42.249 -2.704 48.524 1.00 15.40 226 GLU A CA 1
ATOM 1996 C C . GLU A 1 226 ? 43.645 -2.651 49.098 1.00 15.40 226 GLU A C 1
ATOM 1997 O O . GLU A 1 226 ? 43.863 -3.072 50.222 1.00 16.50 226 GLU A O 1
ATOM 2003 N N A ILE A 1 227 ? 44.601 -2.098 48.360 0.54 14.85 227 ILE A N 1
ATOM 2004 N N B ILE A 1 227 ? 44.613 -2.169 48.337 0.46 15.56 227 ILE A N 1
ATOM 2005 C CA A ILE A 1 227 ? 45.943 -2.044 48.924 0.54 14.9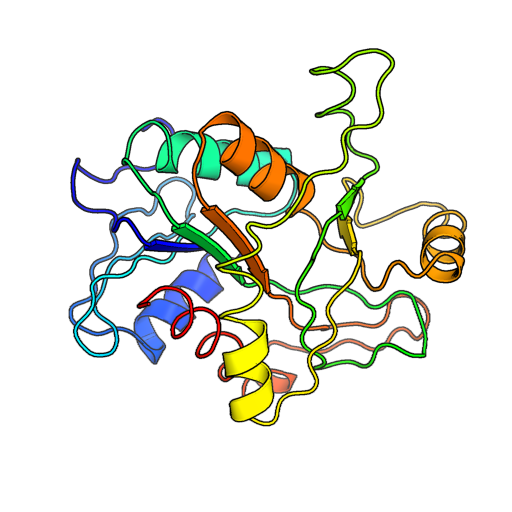6 227 ILE A CA 1
ATOM 2006 C CA B ILE A 1 227 ? 45.965 -2.217 48.864 0.46 16.21 227 ILE A CA 1
ATOM 2007 C C A ILE A 1 227 ? 46.025 -1.023 50.050 0.54 12.97 227 ILE A C 1
ATOM 2008 C C B ILE A 1 227 ? 46.147 -1.124 49.911 0.46 14.59 227 ILE A C 1
ATOM 2009 O O A ILE A 1 227 ? 46.701 -1.269 51.032 0.54 12.30 227 ILE A O 1
ATOM 2010 O O B ILE A 1 227 ? 46.995 -1.245 50.781 0.46 13.87 227 ILE A O 1
ATOM 2019 N N A ALA A 1 228 ? 45.318 0.095 49.940 0.54 12.10 228 ALA A N 1
ATOM 2020 N N B ALA A 1 228 ? 45.331 -0.078 49.855 0.46 13.44 228 ALA A N 1
ATOM 2021 C CA A ALA A 1 228 ? 45.290 1.046 51.043 0.54 11.31 228 ALA A CA 1
ATOM 2022 C CA B ALA A 1 228 ? 45.365 0.938 50.899 0.46 12.81 228 ALA A CA 1
ATOM 2023 C C A ALA A 1 228 ? 44.671 0.407 52.276 0.54 12.28 228 ALA A C 1
ATOM 2024 C C B ALA A 1 228 ? 44.793 0.368 52.188 0.46 12.78 228 ALA A C 1
ATOM 2025 O O A ALA A 1 228 ? 45.099 0.672 53.394 0.54 13.00 228 ALA A O 1
ATOM 2026 O O B ALA A 1 228 ? 45.413 0.458 53.244 0.46 12.88 228 ALA A O 1
ATOM 2029 N N A LEU A 1 229 ? 43.654 -0.423 52.070 0.54 12.52 229 LEU A N 1
ATOM 2030 N N B LEU A 1 229 ? 43.602 -0.216 52.097 0.46 12.62 229 LEU A N 1
ATOM 2031 C CA A LEU A 1 229 ? 43.041 -1.147 53.174 0.54 14.11 229 LEU A CA 1
ATOM 2032 C CA B LEU A 1 229 ? 42.982 -0.835 53.257 0.46 13.58 229 LEU A CA 1
ATOM 2033 C C A LEU A 1 229 ? 43.954 -2.262 53.646 0.54 16.20 229 LEU A C 1
ATOM 2034 C C B LEU A 1 229 ? 43.979 -1.752 53.940 0.46 13.55 229 LEU A C 1
ATOM 2035 O O A LEU A 1 229 ? 44.080 -2.507 54.841 0.54 16.40 229 LEU A O 1
ATOM 2036 O O B LEU A 1 229 ? 44.156 -1.695 55.153 0.46 12.96 229 LEU A O 1
ATOM 2045 N N A ASP A 1 230 ? 44.596 -2.939 52.704 0.54 17.31 230 ASP A N 1
ATOM 2046 N N B ASP A 1 230 ? 44.640 -2.594 53.154 0.46 13.79 230 ASP A N 1
ATOM 2047 C CA A ASP A 1 230 ? 45.489 -4.031 53.058 0.54 19.55 230 ASP A CA 1
ATOM 2048 C CA B ASP A 1 230 ? 45.614 -3.523 53.709 0.46 14.29 230 ASP A CA 1
ATOM 2049 C C A ASP A 1 230 ? 46.655 -3.506 53.879 0.54 18.47 230 ASP A C 1
ATOM 2050 C C B ASP A 1 230 ? 46.748 -2.787 54.408 0.46 13.16 230 ASP A C 1
ATOM 2051 O O A ASP A 1 230 ? 47.094 -4.150 54.826 0.54 19.05 230 ASP A O 1
ATOM 2052 O O B ASP A 1 230 ? 47.162 -3.169 55.498 0.46 12.02 230 ASP A O 1
ATOM 2061 N N A ALA A 1 231 ? 47.152 -2.327 53.522 0.54 17.11 231 ALA A N 1
ATOM 2062 N N B ALA A 1 231 ? 47.246 -1.728 53.785 0.46 12.70 231 ALA A N 1
ATOM 2063 C CA A ALA A 1 231 ? 48.236 -1.715 54.274 0.54 16.27 231 ALA A CA 1
ATOM 2064 C CA B ALA A 1 231 ? 48.337 -0.969 54.366 0.46 12.76 231 ALA A CA 1
ATOM 2065 C C A ALA A 1 231 ? 47.711 -1.299 55.635 0.54 17.51 231 ALA A C 1
ATOM 2066 C C B ALA A 1 231 ? 47.904 -0.281 55.658 0.46 12.46 231 ALA A C 1
ATOM 2067 O O A ALA A 1 231 ? 48.346 -1.544 56.654 0.54 18.85 231 ALA A O 1
ATOM 2068 O O B ALA A 1 231 ? 48.632 -0.296 56.636 0.46 13.80 231 ALA A O 1
ATOM 2071 N N A ALA A 1 232 ? 46.529 -0.696 55.644 0.54 17.26 232 ALA A N 1
ATOM 2072 N N B ALA A 1 232 ? 46.720 0.319 55.659 0.46 12.93 232 ALA A N 1
ATOM 2073 C CA A ALA A 1 232 ? 45.949 -0.186 56.875 0.54 18.06 232 ALA A CA 1
ATOM 2074 C CA B ALA A 1 232 ? 46.277 1.129 56.788 0.46 13.44 232 ALA A CA 1
ATOM 2075 C C A ALA A 1 232 ? 45.757 -1.285 57.919 0.54 18.74 232 ALA A C 1
ATOM 2076 C C B ALA A 1 232 ? 45.960 0.280 58.008 0.46 13.54 232 ALA A C 1
ATOM 2077 O O A ALA A 1 232 ? 46.082 -1.092 59.087 0.54 20.67 232 ALA A O 1
ATOM 2078 O O B ALA A 1 232 ? 46.158 0.723 59.136 0.46 13.09 232 ALA A O 1
ATOM 2081 N N A ILE A 1 233 ? 45.235 -2.436 57.501 0.54 18.44 233 ILE A N 1
ATOM 2082 N N B ILE A 1 233 ? 45.453 -0.925 57.754 0.46 14.53 233 ILE A N 1
ATOM 2083 C CA A ILE A 1 233 ? 44.881 -3.490 58.450 0.54 20.19 233 ILE A CA 1
ATOM 2084 C CA B ILE A 1 233 ? 45.022 -1.870 58.785 0.46 18.22 233 ILE A CA 1
ATOM 2085 C C A ILE A 1 233 ? 46.099 -4.251 58.947 0.54 21.83 233 ILE A C 1
ATOM 2086 C C B ILE A 1 233 ? 46.095 -2.916 59.103 0.46 22.66 233 ILE A C 1
ATOM 2087 O O A ILE A 1 233 ? 45.974 -5.187 59.737 0.54 22.60 233 ILE A O 1
ATOM 2088 O O B ILE A 1 233 ? 47.274 -2.724 58.852 0.46 22.70 233 ILE A O 1
ATOM 2097 N N A GLN A 1 234 ? 47.281 -3.832 58.512 0.54 22.69 234 GLN A N 1
ATOM 2098 N N B GLN A 1 234 ? 45.630 -4.050 59.623 0.46 27.35 234 GLN A N 1
ATOM 2099 C CA A GLN A 1 234 ? 48.506 -4.450 59.006 0.54 24.63 234 GLN A CA 1
ATOM 2100 C CA B GLN A 1 234 ? 46.426 -5.194 60.063 0.46 30.05 234 GLN A CA 1
ATOM 2101 C C A GLN A 1 234 ? 49.066 -3.716 60.216 0.54 25.23 234 GLN A C 1
ATOM 2102 C C B GLN A 1 234 ? 47.249 -4.866 61.301 0.46 30.42 234 GLN A C 1
ATOM 2103 O O A GLN A 1 234 ? 50.276 -3.724 60.441 0.54 26.95 234 GLN A O 1
ATOM 2104 O O B GLN A 1 234 ? 46.773 -5.035 62.427 0.46 30.45 234 GLN A O 1
#

Organism: Bacillus cereus (NCBI:txid1396)

Nearest PDB structures (foldseek):
  3uaw-assembly1_A  TM=1.004E+00  e=5.836E-54  Bacillus cereus
  3uay-assembly1_A  TM=1.003E+00  e=5.381E-51  Bacillus cereus
  3uav-assembly1_A  TM=1.002E+00  e=2.852E-48  Bacillus cereus
  2ac7-assembly1_B  TM=1.003E+00  e=4.387E-48  Bacillus cereus G9241
  2ac7-assembly1_A  TM=1.003E+00  e=5.610E-48  Bacillus cereus G9241

InterPro domains:
  IPR000845 Nucleoside phosphorylase domain [PF01048] (16-225)
  IPR004402 Purine nucleoside phosphorylase DeoD-type [MF_01627] (1-234)
  IPR004402 Purine nucleoside phosphorylase DeoD-type [TIGR00107] (4-233)
  IPR004402 Purine nucleoside phosphorylase DeoD-type [cd09006] (4-231)
  IPR018016 Nucleoside phosphorylase, conserved site [PS01232] (61-76)
  IPR035994 Nucleoside phosphorylase superfamily [G3DSA:3.40.50.1580] (1-235)
  IPR035994 Nucleoside phosphorylase superfamily [SSF53167] (2-233)

Radius of gyration: 16.32 Å; Cα contacts (8 Å, |Δi|>4): 708; chains: 1; bounding box: 36×39×44 Å

Secondary structure (DSSP, 8-state):
--S--PPTT-S-SEEEE-SSHHHHHHHHHHH-EEEEEEE-GGG--EEEEEETTEEEEEE---SSHHHHHHHHHHHHHHH---EEEEEEEEEE-STTS-TT-EEEEEEEEES-SHHHHHSTT-----B--HHHHHHHHHHHHHHT--EEEEEEEE-S-SS-S--HHHHHHHHTT--EEESSHHHHHHHHHHHT-EEEEEEEEEEETTT--B--TGGGHHHHHHHHHHHHHHHT-